Protein AF-A0A381TYP6-F1 (afdb_monomer_lite)

Organism: NCBI:txid408172

Foldseek 3Di:
DVLVVLVVCLVVVLVVLVVVVCCCVPPVVVVVVVVPDDDDVVVVVVSVVVSVVSVVVSVVVSVVVVVVVVVVVVVPDDDDDDPPCPVVPVPPPPPDPPDDDDDDPPPPPPPPDDQFEEQEADCPLQSLLLLLLSLVLRHQYEYADPCQVVCVVSDVSSPDSYDYDHNQCSLQGGLEYEYDDAPLCLLVCLVPRLVSQAQGQYEYLYAQDCVRNNPLSVVCLVQDVLVSSCVSRDRHQYKYKPNQAGSVCLVPQAQHPDFFQEIEMATPDPVSSVVVQVSCVSSRHHYDYLYHSSCNSCRHPPHPRRHPSDGSVRVCVSSVD

Radius of gyration: 30.31 Å; chains: 1; bounding box: 91×63×61 Å

InterPro domains:
  IPR028939 Pyrroline-5-carboxylate reductase, catalytic, N-terminal [PF03807] (117-208)
  IPR036291 NAD(P)-binding domain superfamily [SSF51735] (117-307)
  IPR051267 STEAP family metalloreductases [PTHR14239] (108-300)

Sequence (321 aa):
MKTLRFFLTWVFGFFVLLSFDLFMEGIVFEWLEWNGTTRNDWFFALWWGAVAVWFLYGIAMLSKKWSSKRMKRESTAPLNLSRRDFNKRLLIAGSCLGIGPALLTHRSFAQTSQDLKIGIIGSGRIGGAIGIRWAEAGHQVLFSSRHPDQLTDLIKQAGENASAGFPAEAAAFGDVVFIAVPYHALPQVGQDYAHLMQNKVVIDCGNPRADRDGPMADEAIAKGTGVASAEYLPGVRLVRAFNAISWIEVGEEAFRDGDLIGVPIAGDDAAGVAIASQLVTDIGFDPVVVGGLDRAKEFDRGTEVYVKGLTAAELRTALKL

pLDDT: mean 85.11, std 19.63, range [31.97, 98.94]

Secondary structure (DSSP, 8-state):
-HHHHHHHHHHHHHHHHHHHHHHIIIIIIHHHHHTTPPP-HHHHHHHHHHHHHHHHHHHHHHHHHHHHHHHHHHTTS-----TTSGGGSTTSSS-S--------------------EEEEE--SHHHHHHHHHHHHTT-EEEEE-SSGGGGHHHHHHH-TTEEEE-HHHHHHH-SEEEE-S-GGGHHHHHHHHGGGSTTSEEEE-----HHHHTHHHHHHHHH-HHHHHHHHSTTSEEEE-STTS-HHHHHHTTT-SSSPBEEEEEES-HHHHHHHHHHHHHTT-EEEEEESGGGGGGGSTTSTTTTS--BHHHHHHHTT-

Structure (mmCIF, N/CA/C/O backbone):
data_AF-A0A381TYP6-F1
#
_entry.id   AF-A0A381TYP6-F1
#
loop_
_atom_site.group_PDB
_atom_site.id
_atom_site.type_symbol
_atom_site.label_atom_id
_atom_site.label_alt_id
_atom_site.label_comp_id
_atom_site.label_asym_id
_atom_site.label_entity_id
_atom_site.label_seq_id
_atom_site.pdbx_PDB_ins_code
_atom_site.Cartn_x
_atom_site.Cartn_y
_atom_site.Cartn_z
_atom_site.occupancy
_atom_site.B_iso_or_equiv
_atom_site.auth_seq_id
_atom_site.auth_comp_id
_atom_site.auth_asym_id
_atom_site.auth_atom_id
_atom_site.pdbx_PDB_model_num
ATOM 1 N N . MET A 1 1 ? -42.072 43.351 30.349 1.00 57.53 1 MET A N 1
ATOM 2 C CA . MET A 1 1 ? -40.659 43.793 30.427 1.00 57.53 1 MET A CA 1
ATOM 3 C C . MET A 1 1 ? -39.748 42.857 31.233 1.00 57.53 1 MET A C 1
ATOM 5 O O . MET A 1 1 ? -38.758 42.417 30.670 1.00 57.53 1 MET A O 1
ATOM 9 N N . LYS A 1 2 ? -40.056 42.479 32.489 1.00 71.31 2 LYS A N 1
ATOM 10 C CA . LYS A 1 2 ? -39.142 41.657 33.328 1.00 71.31 2 LYS A CA 1
ATOM 11 C C . LYS A 1 2 ? -38.800 40.257 32.767 1.00 71.31 2 LYS A C 1
ATOM 13 O O . LYS A 1 2 ? -37.671 39.814 32.918 1.00 71.31 2 LYS A O 1
ATOM 18 N N . THR A 1 3 ? -39.735 39.569 32.102 1.00 74.12 3 THR A N 1
ATOM 19 C CA . THR A 1 3 ? -39.482 38.234 31.508 1.00 74.12 3 THR A CA 1
ATOM 20 C C . THR A 1 3 ? -38.609 38.299 30.256 1.00 74.12 3 THR A C 1
ATOM 22 O O . THR A 1 3 ? -37.730 37.467 30.100 1.00 74.12 3 THR A O 1
ATOM 25 N N . LEU A 1 4 ? -38.822 39.304 29.399 1.00 76.06 4 LEU A N 1
ATOM 26 C CA . LEU A 1 4 ? -38.029 39.492 28.182 1.00 76.06 4 LEU A CA 1
ATOM 27 C C . LEU A 1 4 ? -36.589 39.888 28.520 1.00 76.06 4 LEU A C 1
ATOM 29 O O . LEU A 1 4 ? -35.666 39.321 27.961 1.00 76.06 4 LEU A O 1
ATOM 33 N N . ARG A 1 5 ? -36.393 40.787 29.496 1.00 77.62 5 ARG A N 1
ATOM 34 C CA . ARG A 1 5 ? -35.049 41.118 29.998 1.00 77.62 5 ARG A CA 1
ATOM 35 C C . ARG A 1 5 ? -34.334 39.888 30.557 1.00 77.62 5 ARG A C 1
ATOM 37 O O . ARG A 1 5 ? -33.195 39.663 30.199 1.00 77.62 5 ARG A O 1
ATOM 44 N N . PHE A 1 6 ? -35.017 39.062 31.355 1.00 80.62 6 PHE A N 1
ATOM 45 C CA . PHE A 1 6 ? -34.435 37.813 31.859 1.00 80.62 6 PHE A CA 1
ATOM 46 C C . PHE A 1 6 ? -34.053 36.847 30.730 1.00 80.62 6 PHE A C 1
ATOM 48 O O . PHE A 1 6 ? -32.965 36.294 30.761 1.00 80.62 6 PHE A O 1
ATOM 55 N N . PHE A 1 7 ? -34.922 36.671 29.732 1.00 79.69 7 PHE A N 1
ATOM 56 C CA . PHE A 1 7 ? -34.634 35.820 28.578 1.00 79.69 7 PHE A CA 1
ATOM 57 C C . PHE A 1 7 ? -33.434 36.331 27.773 1.00 79.69 7 PHE A C 1
ATOM 59 O O . PHE A 1 7 ? -32.558 35.547 27.442 1.00 79.69 7 PHE A O 1
ATOM 66 N N . LEU A 1 8 ? -33.352 37.640 27.520 1.00 82.50 8 LEU A N 1
ATOM 67 C CA . LEU A 1 8 ? -32.219 38.238 26.812 1.00 82.50 8 LEU A CA 1
ATOM 68 C C . LEU A 1 8 ? -30.916 38.122 27.611 1.00 82.50 8 LEU A C 1
ATOM 70 O O . LEU A 1 8 ? -29.895 37.776 27.037 1.00 82.50 8 LEU A O 1
ATOM 74 N N . THR A 1 9 ? -30.947 38.347 28.928 1.00 81.31 9 THR A N 1
ATOM 75 C CA . THR A 1 9 ? -29.781 38.131 29.801 1.00 81.31 9 THR A CA 1
ATOM 76 C C . THR A 1 9 ? -29.374 36.661 29.848 1.00 81.31 9 THR A C 1
ATOM 78 O O . THR A 1 9 ? -28.186 36.369 29.895 1.00 81.31 9 THR A O 1
ATOM 81 N N . TRP A 1 10 ? -30.339 35.740 29.808 1.00 80.50 10 TRP A N 1
ATOM 82 C CA . TRP A 1 10 ? -30.066 34.312 29.712 1.00 80.50 10 TRP A CA 1
ATOM 83 C C . TRP A 1 10 ? -29.386 34.004 28.377 1.00 80.50 10 TRP A C 1
ATOM 85 O O . TRP A 1 10 ? -28.224 33.643 28.385 1.00 80.50 10 TRP A O 1
ATOM 95 N N . VAL A 1 11 ? -30.008 34.284 27.232 1.00 81.75 11 VAL A N 1
ATOM 96 C CA . VAL A 1 11 ? -29.402 34.031 25.910 1.00 81.75 11 VAL A CA 1
ATOM 97 C C . VAL A 1 11 ? -28.019 34.680 25.774 1.00 81.75 11 VAL A C 1
ATOM 99 O O . VAL A 1 11 ? -27.080 34.027 25.337 1.00 81.75 11 VAL A O 1
ATOM 102 N N . PHE A 1 12 ? -27.860 35.931 26.210 1.00 86.69 12 PHE A N 1
ATOM 103 C CA . PHE A 1 12 ? -26.565 36.607 26.181 1.00 86.69 12 PHE A CA 1
ATOM 104 C C . PHE A 1 12 ? -25.526 35.929 27.087 1.00 86.69 12 PHE A C 1
ATOM 106 O O . PHE A 1 12 ? -24.387 35.746 26.675 1.00 86.69 12 PHE A O 1
ATOM 113 N N . GLY A 1 13 ? -25.919 35.496 28.289 1.00 82.69 13 GLY A N 1
ATOM 114 C CA . GLY A 1 13 ? -25.045 34.746 29.192 1.00 82.69 13 GLY A CA 1
ATOM 115 C C . GLY A 1 13 ? -24.551 33.426 28.596 1.00 82.69 13 GLY A C 1
ATOM 116 O O . GLY A 1 13 ? -23.398 33.072 28.811 1.00 82.69 13 GLY A O 1
ATOM 117 N N . PHE A 1 14 ? -25.370 32.745 27.786 1.00 82.56 14 PHE A N 1
ATOM 118 C CA . PHE A 1 14 ? -24.953 31.531 27.076 1.00 82.56 14 PHE A CA 1
ATOM 119 C C . PHE A 1 14 ? -23.834 31.833 26.076 1.00 82.56 14 PHE A C 1
ATOM 121 O O . PHE A 1 14 ? -22.813 31.154 26.074 1.00 82.56 14 PHE A O 1
ATOM 128 N N . PHE A 1 15 ? -23.995 32.885 25.270 1.00 83.44 15 PHE A N 1
ATOM 129 C CA . PHE A 1 15 ? -22.971 33.273 24.300 1.00 83.44 15 PHE A CA 1
ATOM 130 C C . PHE A 1 15 ? -21.684 33.760 24.969 1.00 83.44 15 PHE A C 1
ATOM 132 O O . PHE A 1 15 ? -20.611 33.454 24.471 1.00 83.44 15 PHE A O 1
ATOM 139 N N . VAL A 1 16 ? -21.763 34.441 26.116 1.00 85.38 16 VAL A N 1
ATOM 140 C CA . VAL A 1 16 ? -20.566 34.811 26.894 1.00 85.38 16 VAL A CA 1
ATOM 141 C C . VAL A 1 16 ? -19.816 33.570 27.387 1.00 85.38 16 VAL A C 1
ATOM 143 O O . VAL A 1 16 ? -18.592 33.530 27.289 1.00 85.38 16 VAL A O 1
ATOM 146 N N . LEU A 1 17 ? -20.530 32.550 27.878 1.00 83.94 17 LEU A N 1
ATOM 147 C CA . LEU A 1 17 ? -19.918 31.285 28.298 1.00 83.94 17 LEU A CA 1
ATOM 148 C C . LEU A 1 17 ? -19.289 30.542 27.113 1.00 83.94 17 LEU A C 1
ATOM 150 O O . LEU A 1 17 ? -18.163 30.073 27.232 1.00 83.94 17 LEU A O 1
ATOM 154 N N . LEU A 1 18 ? -19.970 30.508 25.965 1.00 82.38 18 LEU A N 1
ATOM 155 C CA . LEU A 1 18 ? -19.456 29.900 24.736 1.00 82.38 18 LEU A CA 1
ATOM 156 C C . LEU A 1 18 ? -18.216 30.636 24.200 1.00 82.38 18 LEU A C 1
ATOM 158 O O . LEU A 1 18 ? -17.259 30.009 23.765 1.00 82.38 18 LEU A O 1
ATOM 162 N N . SER A 1 19 ? -18.204 31.970 24.246 1.00 79.75 19 SER A N 1
ATOM 163 C CA . SER A 1 19 ? -17.034 32.759 23.844 1.00 79.75 19 SER A CA 1
ATOM 164 C C . SER A 1 19 ? -15.846 32.558 24.784 1.00 79.75 19 SER A C 1
ATOM 166 O O . SER A 1 19 ? -14.711 32.543 24.318 1.00 79.75 19 SER A O 1
ATOM 168 N N . PHE A 1 20 ? -16.086 32.402 26.089 1.00 84.94 20 PHE A N 1
ATOM 169 C CA . PHE A 1 20 ? -15.026 32.079 27.044 1.00 84.94 20 PHE A CA 1
ATOM 170 C C . PHE A 1 20 ? -14.457 30.675 26.803 1.00 84.94 20 PHE A C 1
ATOM 172 O O . PHE A 1 20 ? -13.244 30.505 26.844 1.00 84.94 20 PHE A O 1
ATOM 179 N N . ASP A 1 21 ? -15.315 29.701 26.500 1.00 81.38 21 ASP A N 1
ATOM 180 C CA . ASP A 1 21 ? -14.921 28.330 26.155 1.00 81.38 21 ASP A CA 1
ATOM 181 C C . ASP A 1 21 ? -13.999 28.302 24.924 1.00 81.38 21 ASP A C 1
ATOM 183 O O . ASP A 1 21 ? -12.857 27.853 25.013 1.00 81.38 21 ASP A O 1
ATOM 187 N N . LEU A 1 22 ? -14.429 28.938 23.827 1.00 80.75 22 LEU A N 1
ATOM 188 C CA . LEU A 1 22 ? -13.629 29.079 22.605 1.00 80.75 22 LEU A CA 1
ATOM 189 C C . LEU A 1 22 ? -12.310 29.836 22.836 1.00 80.75 22 LEU A C 1
ATOM 191 O O . LEU A 1 22 ? -11.300 29.516 22.215 1.00 80.75 22 LEU A O 1
ATOM 195 N N . PHE A 1 23 ? -12.294 30.836 23.724 1.00 84.88 23 PHE A N 1
ATOM 196 C CA . PHE A 1 23 ? -11.069 31.549 24.103 1.00 84.88 23 PHE A CA 1
ATOM 197 C C . PHE A 1 23 ? -10.090 30.643 24.862 1.00 84.88 23 PHE A C 1
ATOM 199 O O . PHE A 1 23 ? -8.890 30.662 24.583 1.00 84.88 23 PHE A O 1
ATOM 206 N N . MET A 1 24 ? -10.587 29.850 25.816 1.00 82.94 24 MET A N 1
ATOM 207 C CA . MET A 1 24 ? -9.756 28.917 26.578 1.00 82.94 24 MET A CA 1
ATOM 208 C C . MET A 1 24 ? -9.177 27.829 25.668 1.00 82.94 24 MET A C 1
ATOM 210 O O . MET A 1 24 ? -7.973 27.583 25.732 1.00 82.94 24 MET A O 1
ATOM 214 N N . GLU A 1 25 ? -9.999 27.238 24.793 1.00 75.75 25 GLU A N 1
ATOM 215 C CA . GLU A 1 25 ? -9.567 26.257 23.786 1.00 75.75 25 GLU A CA 1
ATOM 216 C C . GLU A 1 25 ? -8.543 26.826 22.809 1.00 75.75 25 GLU A C 1
ATOM 218 O O . GLU A 1 25 ? -7.475 26.241 22.640 1.00 75.75 25 GLU A O 1
ATOM 223 N N . GLY A 1 26 ? -8.843 27.975 22.205 1.00 75.19 26 GLY A N 1
ATOM 224 C CA . GLY A 1 26 ? -8.011 28.533 21.146 1.00 75.19 26 GLY A CA 1
ATOM 225 C C . GLY A 1 26 ? -6.703 29.141 21.640 1.00 75.19 26 GLY A C 1
ATOM 226 O O . GLY A 1 26 ? -5.699 29.020 20.966 1.00 75.19 26 GLY A O 1
ATOM 227 N N . ILE A 1 27 ? -6.681 29.808 22.797 1.00 76.50 27 ILE A N 1
ATOM 228 C CA . ILE A 1 27 ? -5.506 30.606 23.196 1.00 76.50 27 ILE A CA 1
ATOM 229 C C . ILE A 1 27 ? -4.734 29.953 24.333 1.00 76.50 27 ILE A C 1
ATOM 231 O O . ILE A 1 27 ? -3.507 29.869 24.286 1.00 76.50 27 ILE A O 1
ATOM 235 N N . VAL A 1 28 ? -5.428 29.513 25.383 1.00 75.81 28 VAL A N 1
ATOM 236 C CA . VAL A 1 28 ? -4.746 29.013 26.582 1.00 75.81 28 VAL A CA 1
ATOM 237 C C . VAL A 1 28 ? -4.174 27.626 26.327 1.00 75.81 28 VAL A C 1
ATOM 239 O O . VAL A 1 28 ? -3.020 27.378 26.669 1.00 75.81 28 VAL A O 1
ATOM 242 N N . PHE A 1 29 ? -4.947 26.733 25.709 1.00 71.38 29 PHE A N 1
ATOM 243 C CA . PHE A 1 29 ? -4.482 25.369 25.473 1.00 71.38 29 PHE A CA 1
ATOM 244 C C . PHE A 1 29 ? -3.476 25.269 24.324 1.00 71.38 29 PHE A C 1
ATOM 246 O O . PHE A 1 29 ? -2.497 24.547 24.480 1.00 71.38 29 PHE A O 1
ATOM 253 N N . GLU A 1 30 ? -3.611 26.067 23.261 1.00 73.38 30 GLU A N 1
ATOM 254 C CA . GLU A 1 30 ? -2.573 26.176 22.222 1.00 73.38 30 GLU A CA 1
ATOM 255 C C . GLU A 1 30 ? -1.234 26.677 22.815 1.00 73.38 30 GLU A C 1
ATOM 257 O O . GLU A 1 30 ? -0.166 26.125 22.543 1.00 73.38 30 GLU A O 1
ATOM 262 N N . TRP A 1 31 ? -1.275 27.656 23.730 1.00 73.62 31 TRP A N 1
ATOM 263 C CA . TRP A 1 31 ? -0.084 28.134 24.446 1.00 73.62 31 TRP A CA 1
ATOM 264 C C . TRP A 1 31 ? 0.501 27.102 25.430 1.00 73.62 31 TRP A C 1
ATOM 266 O O . TRP A 1 31 ? 1.720 27.005 25.580 1.00 73.62 31 TRP A O 1
ATOM 276 N N . LEU A 1 32 ? -0.343 26.327 26.116 1.00 71.12 32 LEU A N 1
ATOM 277 C CA . LEU A 1 32 ? 0.087 25.259 27.030 1.00 71.12 32 LEU A CA 1
ATOM 278 C C . LEU A 1 32 ? 0.703 24.064 26.287 1.00 71.12 32 LEU A C 1
ATOM 280 O O . LEU A 1 32 ? 1.658 23.470 26.798 1.00 71.12 32 LEU A O 1
ATOM 284 N N . GLU A 1 33 ? 0.200 23.745 25.092 1.00 66.25 33 GLU A N 1
ATOM 285 C CA . GLU A 1 33 ? 0.795 22.753 24.191 1.00 66.25 33 GLU A CA 1
ATOM 286 C C . GLU A 1 33 ? 2.192 23.214 23.730 1.00 66.25 33 GLU A C 1
ATOM 288 O O . GLU A 1 33 ? 3.138 22.426 23.788 1.00 66.25 33 GLU A O 1
ATOM 293 N N . TRP A 1 34 ? 2.382 24.506 23.417 1.00 60.78 34 TRP A N 1
ATOM 294 C CA . TRP A 1 34 ? 3.714 25.069 23.125 1.00 60.78 34 TRP A CA 1
ATOM 295 C C . TRP A 1 34 ? 4.689 24.989 24.318 1.00 60.78 34 TRP A C 1
ATOM 297 O O . TRP A 1 34 ? 5.901 24.892 24.124 1.00 60.78 34 TRP A O 1
ATOM 307 N N . ASN A 1 35 ? 4.168 24.962 25.550 1.00 63.69 35 ASN A N 1
ATOM 308 C CA . ASN A 1 35 ? 4.949 24.851 26.788 1.00 63.69 35 ASN A CA 1
ATOM 309 C C . ASN A 1 35 ? 5.020 23.425 27.375 1.00 63.69 35 ASN A C 1
ATOM 311 O O . ASN A 1 35 ? 5.482 23.252 28.505 1.00 63.69 35 ASN A O 1
ATOM 315 N N . GLY A 1 36 ? 4.597 22.397 26.630 1.00 59.59 36 GLY A N 1
ATOM 316 C CA . GLY A 1 36 ? 4.814 20.990 26.994 1.00 59.59 36 GLY A CA 1
ATOM 317 C C . GLY A 1 36 ? 3.924 20.446 28.119 1.00 59.59 36 GLY A C 1
ATOM 318 O O . GLY A 1 36 ? 4.272 19.440 28.739 1.00 59.59 36 GLY A O 1
ATOM 319 N N . THR A 1 37 ? 2.784 21.081 28.397 1.00 64.00 37 THR A N 1
ATOM 320 C CA . THR A 1 37 ? 1.778 20.567 29.347 1.00 64.00 37 THR A CA 1
ATOM 321 C C . THR A 1 37 ? 0.593 19.946 28.604 1.00 64.00 37 THR A C 1
ATOM 323 O O . THR A 1 37 ? 0.146 20.486 27.598 1.00 64.00 37 THR A O 1
ATOM 326 N N . THR A 1 38 ? 0.077 18.806 29.073 1.00 65.44 38 THR A N 1
ATOM 327 C CA . THR A 1 38 ? -1.052 18.105 28.431 1.00 65.44 38 THR A CA 1
ATOM 328 C C . THR A 1 38 ? -2.406 18.688 28.848 1.00 65.44 38 THR A C 1
ATOM 330 O O . THR A 1 38 ? -2.543 19.232 29.948 1.00 65.44 38 THR A O 1
ATOM 333 N N . ARG A 1 39 ? -3.431 18.544 27.993 1.00 67.56 39 ARG A N 1
ATOM 334 C CA . ARG A 1 39 ? -4.816 18.944 28.310 1.00 67.56 39 ARG A CA 1
ATOM 335 C C . ARG A 1 39 ? -5.312 18.254 29.582 1.00 67.56 39 ARG A C 1
ATOM 337 O O . ARG A 1 39 ? -5.027 17.083 29.822 1.00 67.56 39 ARG A O 1
ATOM 344 N N . ASN A 1 40 ? -6.049 18.997 30.406 1.00 65.75 40 ASN A N 1
ATOM 345 C CA . ASN A 1 40 ? -6.649 18.490 31.637 1.00 65.75 40 ASN A CA 1
ATOM 346 C C . ASN A 1 40 ? -8.161 18.315 31.434 1.00 65.75 40 ASN A C 1
ATOM 348 O O . ASN A 1 40 ? -8.940 19.232 31.698 1.00 65.75 40 ASN A O 1
ATOM 352 N N . ASP A 1 41 ? -8.570 17.138 30.954 1.00 66.50 41 ASP A N 1
ATOM 353 C CA . ASP A 1 41 ? -9.954 16.829 30.548 1.00 66.50 41 ASP A CA 1
ATOM 354 C C . ASP A 1 41 ? -10.989 17.026 31.674 1.00 66.50 41 ASP A C 1
ATOM 356 O O . ASP A 1 41 ? -12.161 17.321 31.428 1.00 66.50 41 ASP A O 1
ATOM 360 N N . TRP A 1 42 ? -10.555 16.965 32.938 1.00 68.81 42 TRP A N 1
ATOM 361 C CA . TRP A 1 42 ? -11.403 17.238 34.102 1.00 68.81 42 TRP A CA 1
ATOM 362 C C . TRP A 1 42 ? -11.901 18.686 34.172 1.00 68.81 42 TRP A C 1
ATOM 364 O O . TRP A 1 42 ? -13.000 18.926 34.676 1.00 68.81 42 TRP A O 1
ATOM 374 N N . PHE A 1 43 ? -11.130 19.650 33.657 1.00 73.50 43 PHE A N 1
ATOM 375 C CA . PHE A 1 43 ? -11.559 21.048 33.587 1.00 73.50 43 PHE A CA 1
ATOM 376 C C . PHE A 1 43 ? -12.783 21.198 32.679 1.00 73.50 43 PHE A C 1
ATOM 378 O O . PHE A 1 43 ? -13.757 21.833 33.077 1.00 73.50 43 PHE A O 1
ATOM 385 N N . PHE A 1 44 ? -12.774 20.547 31.512 1.00 70.19 44 PHE A N 1
ATOM 386 C CA . PHE A 1 44 ? -13.889 20.582 30.565 1.00 70.19 44 PHE A CA 1
ATOM 387 C C . PHE A 1 44 ? -15.130 19.891 31.119 1.00 70.19 44 PHE A C 1
ATOM 389 O O . PHE A 1 44 ? -16.228 20.434 31.020 1.00 70.19 44 PHE A O 1
ATOM 396 N N . ALA A 1 45 ? -14.968 18.743 31.780 1.00 72.38 45 ALA A N 1
ATOM 397 C CA . ALA A 1 45 ? -16.084 18.068 32.437 1.00 72.38 45 ALA A CA 1
ATOM 398 C C . ALA A 1 45 ? -16.738 18.950 33.523 1.00 72.38 45 ALA A C 1
ATOM 400 O O . ALA A 1 45 ? -17.966 19.047 33.596 1.00 72.38 45 ALA A O 1
ATOM 401 N N . LEU A 1 46 ? -15.931 19.639 34.340 1.00 76.94 46 LEU A N 1
ATOM 402 C CA . LEU A 1 46 ? -16.424 20.576 35.358 1.00 76.94 46 LEU A CA 1
ATOM 403 C C . LEU A 1 46 ? -17.074 21.821 34.736 1.00 76.94 46 LEU A C 1
ATOM 405 O O . LEU A 1 46 ? -18.129 22.264 35.200 1.00 76.94 46 LEU A O 1
ATOM 409 N N . TRP A 1 47 ? -16.473 22.366 33.678 1.00 79.81 47 TRP A N 1
ATOM 410 C CA . TRP A 1 47 ? -16.962 23.544 32.965 1.00 79.81 47 TRP A CA 1
ATOM 411 C C . TRP A 1 47 ? -18.305 23.283 32.273 1.00 79.81 47 TRP A C 1
ATOM 413 O O . TRP A 1 47 ? -19.281 23.993 32.529 1.00 79.81 47 TRP A O 1
ATOM 423 N N . TRP A 1 48 ? -18.413 22.203 31.495 1.00 78.56 48 TRP A N 1
ATOM 424 C CA . TRP A 1 48 ? -19.673 21.791 30.870 1.00 78.56 48 TRP A CA 1
ATOM 425 C C . TRP A 1 48 ? -20.742 21.424 31.905 1.00 78.56 48 TRP A C 1
ATOM 427 O O . TRP A 1 48 ? -21.924 21.712 31.696 1.00 78.56 48 TRP A O 1
ATOM 437 N N . GLY A 1 49 ? -20.341 20.892 33.066 1.00 81.38 49 GLY A N 1
ATOM 438 C CA . GLY A 1 49 ? -21.227 20.726 34.219 1.00 81.38 49 GLY A CA 1
ATOM 439 C C . GLY A 1 49 ? -21.844 22.050 34.689 1.00 81.38 49 GLY A C 1
ATOM 440 O O . GLY A 1 49 ? -23.059 22.131 34.892 1.00 81.38 49 GLY A O 1
ATOM 441 N N . ALA A 1 50 ? -21.045 23.116 34.800 1.00 79.12 50 ALA A N 1
ATOM 442 C CA . ALA A 1 50 ? -21.534 24.447 35.169 1.00 79.12 50 ALA A CA 1
ATOM 443 C C . ALA A 1 50 ? -22.476 25.043 34.105 1.00 79.12 50 ALA A C 1
ATOM 445 O O . ALA A 1 50 ? -23.526 25.597 34.454 1.00 79.12 50 ALA A O 1
ATOM 446 N N . VAL A 1 51 ? -22.153 24.873 32.816 1.00 79.81 51 VAL A N 1
ATOM 447 C CA . VAL A 1 51 ? -23.001 25.310 31.692 1.00 79.81 51 VAL A CA 1
ATOM 448 C C . VAL A 1 51 ? -24.349 24.583 31.709 1.00 79.81 51 VAL A C 1
ATOM 450 O O . VAL A 1 51 ? -25.397 25.228 31.612 1.00 79.81 51 VAL A O 1
ATOM 453 N N . ALA A 1 52 ? -24.349 23.262 31.906 1.00 79.75 52 ALA A N 1
ATOM 454 C CA . ALA A 1 52 ? -25.566 22.456 31.976 1.00 79.75 52 ALA A CA 1
ATOM 455 C C . ALA A 1 52 ? -26.466 22.874 33.150 1.00 79.75 52 ALA A C 1
ATOM 457 O O . ALA A 1 52 ? -27.672 23.070 32.970 1.00 79.75 52 ALA A O 1
ATOM 458 N N . VAL A 1 53 ? -25.891 23.084 34.340 1.00 85.12 53 VAL A N 1
ATOM 459 C CA . VAL A 1 53 ? -26.635 23.564 35.517 1.00 85.12 53 VAL A CA 1
ATOM 460 C C . VAL A 1 53 ? -27.251 24.939 35.254 1.00 85.12 53 VAL A C 1
ATOM 462 O O . VAL A 1 53 ? -28.437 25.148 35.528 1.00 85.12 53 VAL A O 1
ATOM 465 N N . TRP A 1 54 ? -26.484 25.869 34.683 1.00 81.31 54 TRP A N 1
ATOM 466 C CA . TRP A 1 54 ? -26.965 27.211 34.358 1.00 81.31 54 TRP A CA 1
ATOM 467 C C . TRP A 1 54 ? -28.084 27.184 33.297 1.00 81.31 54 TRP A C 1
ATOM 469 O O . TRP A 1 54 ? -29.088 27.899 33.422 1.00 81.31 54 TRP A O 1
ATOM 479 N N . PHE A 1 55 ? -27.978 26.302 32.299 1.00 81.44 55 PHE A N 1
ATOM 480 C CA . PHE A 1 55 ? -28.989 26.126 31.256 1.00 81.44 55 PHE A CA 1
ATOM 481 C C . PHE A 1 55 ? -30.296 25.535 31.809 1.00 81.44 55 PHE A C 1
ATOM 483 O O . PHE A 1 55 ? -31.374 26.107 31.607 1.00 81.44 55 PHE A O 1
ATOM 490 N N . LEU A 1 56 ? -30.207 24.448 32.585 1.00 82.12 56 LEU A N 1
ATOM 491 C CA . LEU A 1 56 ? -31.360 23.801 33.223 1.00 82.12 56 LEU A CA 1
ATOM 492 C C . LEU A 1 56 ? -32.063 24.735 34.217 1.00 82.12 56 LEU A C 1
ATOM 494 O O . LEU A 1 56 ? -33.297 24.810 34.239 1.00 82.12 56 LEU A O 1
ATOM 498 N N . TYR A 1 57 ? -31.294 25.505 34.991 1.00 84.50 57 TYR A N 1
ATOM 499 C CA . TYR A 1 57 ? -31.838 26.529 35.881 1.00 84.50 57 TYR A CA 1
ATOM 500 C C . TYR A 1 57 ? -32.633 27.594 35.107 1.00 84.50 57 TYR A C 1
ATOM 502 O O . TYR A 1 57 ? -33.747 27.958 35.506 1.00 84.50 57 TYR A O 1
ATOM 510 N N . GLY A 1 58 ? -32.103 28.058 33.970 1.00 81.44 58 GLY A N 1
ATOM 511 C CA . GLY A 1 58 ? -32.781 29.001 33.079 1.00 81.44 58 GLY A CA 1
ATOM 512 C C . GLY A 1 58 ? -34.122 28.474 32.559 1.00 81.44 58 GLY A C 1
ATOM 513 O O . GLY A 1 58 ? -35.140 29.170 32.668 1.00 81.44 58 GLY A O 1
ATOM 514 N N . ILE A 1 59 ? -34.150 27.223 32.085 1.00 81.94 59 ILE A N 1
ATOM 515 C CA . ILE A 1 59 ? -35.372 26.543 31.618 1.00 81.94 59 ILE A CA 1
ATOM 516 C C . ILE A 1 59 ? -36.412 26.450 32.738 1.00 81.94 59 ILE A C 1
ATOM 518 O O . ILE A 1 59 ? -37.570 26.838 32.543 1.00 81.94 59 ILE A O 1
ATOM 522 N N . ALA A 1 60 ? -36.014 25.990 33.927 1.00 80.31 60 ALA A N 1
ATOM 523 C CA . ALA A 1 60 ? -36.921 25.845 35.065 1.00 80.31 60 ALA A CA 1
ATOM 524 C C . ALA A 1 60 ? -37.544 27.194 35.476 1.00 80.31 60 ALA A C 1
ATOM 526 O O . ALA A 1 60 ? -38.753 27.293 35.721 1.00 80.31 60 ALA A O 1
ATOM 527 N N . MET A 1 61 ? -36.746 28.266 35.485 1.00 78.62 61 MET A N 1
ATOM 528 C CA . MET A 1 61 ? -37.203 29.626 35.790 1.00 78.62 61 MET A CA 1
ATOM 529 C C . MET A 1 61 ? -38.162 30.192 34.736 1.00 78.62 61 MET A C 1
ATOM 531 O O . MET A 1 61 ? -39.158 30.841 35.090 1.00 78.62 61 MET A O 1
ATOM 535 N N . LEU A 1 62 ? -37.891 29.952 33.450 1.00 78.56 62 LEU A N 1
ATOM 536 C CA . LEU A 1 62 ? -38.778 30.356 32.357 1.00 78.56 62 LEU A CA 1
ATOM 537 C C . LEU A 1 62 ? -40.107 29.599 32.425 1.00 78.56 62 LEU A C 1
ATOM 539 O O . LEU A 1 62 ? -41.164 30.235 32.392 1.00 78.56 62 LEU A O 1
ATOM 543 N N . SER A 1 63 ? -40.058 28.281 32.630 1.00 76.12 63 SER A N 1
ATOM 544 C CA . SER A 1 63 ? -41.237 27.419 32.771 1.00 76.12 63 SER A CA 1
ATOM 545 C C . SER A 1 63 ? -42.132 27.857 33.939 1.00 76.12 63 SER A C 1
ATOM 547 O O . SER A 1 63 ? -43.332 28.094 33.760 1.00 76.12 63 SER A O 1
ATOM 549 N N . LYS A 1 64 ? -41.548 28.116 35.120 1.00 76.06 64 LYS A N 1
ATOM 550 C CA . LYS A 1 64 ? -42.289 28.574 36.311 1.00 76.06 64 LYS A CA 1
ATOM 551 C C . LYS A 1 64 ? -42.967 29.934 36.095 1.00 76.06 64 LYS A C 1
ATOM 553 O O . LYS A 1 64 ? -44.124 30.126 36.482 1.00 76.06 64 LYS A O 1
ATOM 558 N N . LYS A 1 65 ? -42.287 30.882 35.436 1.00 71.44 65 LYS A N 1
ATOM 559 C CA . LYS A 1 65 ? -42.861 32.202 35.099 1.00 71.44 65 LYS A CA 1
ATOM 5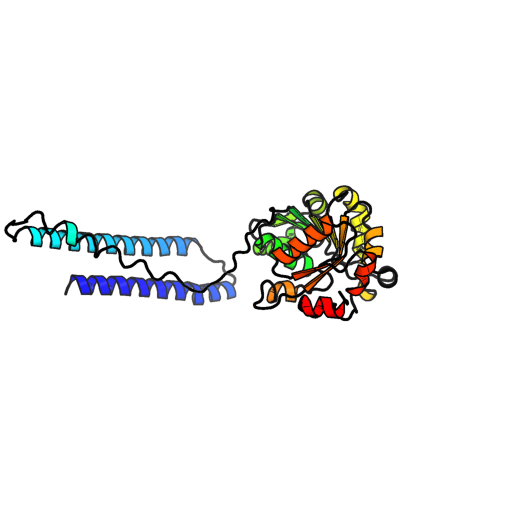60 C C . LYS A 1 65 ? -43.953 32.117 34.032 1.00 71.44 65 LYS A C 1
ATOM 562 O O . LYS A 1 65 ? -44.885 32.924 34.062 1.00 71.44 65 LYS A O 1
ATOM 567 N N . TRP A 1 66 ? -43.843 31.177 33.098 1.00 66.62 66 TRP A N 1
ATOM 568 C CA . TRP A 1 66 ? -44.826 30.980 32.035 1.00 66.62 66 TRP A CA 1
ATOM 569 C C . TRP A 1 66 ? -46.102 30.308 32.565 1.00 66.62 66 TRP A C 1
ATOM 571 O O . TRP A 1 66 ? -47.201 30.802 32.308 1.00 66.62 66 TRP A O 1
ATOM 581 N N . SER A 1 67 ? -45.960 29.292 33.424 1.00 66.31 67 SER A N 1
ATOM 582 C CA . SER A 1 67 ? -47.075 28.630 34.122 1.00 66.31 67 SER A CA 1
ATOM 583 C C . SER A 1 67 ? -47.857 29.590 35.037 1.00 66.31 67 SER A C 1
ATOM 585 O O . SER A 1 67 ? -49.084 29.676 34.960 1.00 66.31 67 SER A O 1
ATOM 587 N N . SER A 1 68 ? -47.160 30.434 35.810 1.00 61.50 68 SER A N 1
ATOM 588 C CA . SER A 1 68 ? -47.798 31.447 36.671 1.00 61.50 68 SER A CA 1
ATOM 589 C C . SER A 1 68 ? -48.613 32.492 35.888 1.00 61.50 68 SER A C 1
ATOM 591 O O . SER A 1 68 ? -49.664 32.942 36.351 1.00 61.50 68 SER A O 1
ATOM 593 N N . LYS A 1 69 ? -48.171 32.862 34.675 1.00 58.97 69 LYS A N 1
ATOM 594 C CA . LYS A 1 69 ? -48.932 33.756 33.784 1.00 58.97 69 LYS A CA 1
ATOM 595 C C . LYS A 1 69 ? -50.167 33.088 33.183 1.00 58.97 69 LYS A C 1
ATOM 597 O O . LYS A 1 69 ? -51.163 33.779 32.990 1.00 58.97 69 LYS A O 1
ATOM 602 N N . ARG A 1 70 ? -50.106 31.786 32.886 1.00 55.47 70 ARG A N 1
ATOM 603 C CA . ARG A 1 70 ? -51.231 31.016 32.334 1.00 55.47 70 ARG A CA 1
ATOM 604 C C . ARG A 1 70 ? -52.369 30.887 33.353 1.00 55.47 70 ARG A C 1
ATOM 606 O O . ARG A 1 70 ? -53.492 31.258 33.036 1.00 55.47 70 ARG A O 1
ATOM 613 N N . MET A 1 71 ? -52.045 30.547 34.603 1.00 52.88 71 MET A N 1
ATOM 614 C CA . MET A 1 71 ? -53.020 30.462 35.704 1.00 52.88 71 MET A CA 1
ATOM 615 C C . MET A 1 71 ? -53.721 31.800 36.005 1.00 52.88 71 MET A C 1
ATOM 617 O O . MET A 1 71 ? -54.924 31.833 36.242 1.00 52.88 71 MET A O 1
ATOM 621 N N . LYS A 1 72 ? -53.004 32.934 35.931 1.00 52.53 72 LYS A N 1
ATOM 622 C CA . LYS A 1 72 ? -53.607 34.275 36.099 1.00 52.53 72 LYS A CA 1
ATOM 623 C C . LYS A 1 72 ? -54.509 34.712 34.939 1.00 52.53 72 LYS A C 1
ATOM 625 O O . LYS A 1 72 ? -55.293 35.640 35.109 1.00 52.53 72 LYS A O 1
ATOM 630 N N . ARG A 1 73 ? -54.371 34.097 33.760 1.00 52.38 73 ARG A N 1
ATOM 631 C CA . ARG A 1 73 ? -55.156 34.426 32.559 1.00 52.38 73 ARG A CA 1
ATOM 632 C C . ARG A 1 73 ? -56.422 33.570 32.443 1.00 52.38 73 ARG A C 1
ATOM 634 O O . ARG A 1 73 ? -57.377 34.008 31.817 1.00 52.38 73 ARG A O 1
ATOM 641 N N . GLU A 1 74 ? -56.437 32.393 33.070 1.00 51.53 74 GLU A N 1
ATOM 642 C CA . GLU A 1 74 ? -57.601 31.496 33.132 1.00 51.53 74 GLU A CA 1
ATOM 643 C C . GLU A 1 74 ? -58.604 31.883 34.242 1.00 51.53 74 GLU A C 1
ATOM 645 O O . GLU A 1 74 ? -59.772 31.527 34.141 1.00 51.53 74 GLU A O 1
ATOM 650 N N . SER A 1 75 ? -58.220 32.688 35.248 1.00 48.62 75 SER A N 1
ATOM 651 C CA . SER A 1 75 ? -59.131 33.107 36.335 1.00 48.62 75 SER A CA 1
ATOM 652 C C . SER A 1 75 ? -60.015 34.334 36.031 1.00 48.62 75 SER A C 1
ATOM 654 O O . SER A 1 75 ? -60.725 34.792 36.924 1.00 48.62 75 SER A O 1
ATOM 656 N N . THR A 1 76 ? -59.952 34.924 34.829 1.00 50.00 76 THR A N 1
ATOM 657 C CA . THR A 1 76 ? -60.655 36.187 34.492 1.00 50.00 76 THR A CA 1
ATOM 658 C C . THR A 1 76 ? -61.426 36.173 33.168 1.00 50.00 76 THR A C 1
ATOM 660 O O . THR A 1 76 ? -61.821 37.230 32.684 1.00 50.00 76 THR A O 1
ATOM 663 N N . ALA A 1 77 ? -61.707 35.006 32.583 1.00 44.41 77 ALA A N 1
ATOM 664 C CA . ALA A 1 77 ? -62.517 34.915 31.365 1.00 44.41 77 ALA A CA 1
ATOM 665 C C . ALA A 1 77 ? -63.776 34.057 31.598 1.00 44.41 77 ALA A C 1
ATOM 667 O O . ALA A 1 77 ? -63.636 32.909 32.025 1.00 44.41 77 ALA A O 1
ATOM 668 N N . PRO A 1 78 ? -64.999 34.554 31.319 1.00 42.25 78 PRO A N 1
ATOM 669 C CA . PRO A 1 78 ? -66.190 33.718 31.378 1.00 42.25 78 PRO A CA 1
ATOM 670 C C . PRO A 1 78 ? -66.150 32.666 30.261 1.00 42.25 78 PRO A C 1
ATOM 672 O O . PRO A 1 78 ? -65.917 32.973 29.090 1.00 42.25 78 PRO A O 1
ATOM 675 N N . LEU A 1 79 ? -66.366 31.409 30.651 1.00 46.62 79 LEU A N 1
ATOM 676 C CA . LEU A 1 79 ? -66.425 30.247 29.770 1.00 46.62 79 LEU A CA 1
ATOM 677 C C . LEU A 1 79 ? -67.650 30.334 28.856 1.00 46.62 79 LEU A C 1
ATOM 679 O O . LEU A 1 79 ? -68.773 30.073 29.280 1.00 46.62 79 LEU A O 1
ATOM 683 N N . ASN A 1 80 ? -67.423 30.632 27.581 1.00 43.41 80 ASN A N 1
ATOM 684 C CA . ASN A 1 80 ? -68.370 30.288 26.530 1.00 43.41 80 ASN A CA 1
ATOM 685 C C . ASN A 1 80 ? -67.583 29.712 25.350 1.00 43.41 80 ASN A C 1
ATOM 687 O O . ASN A 1 80 ? -66.904 30.436 24.625 1.00 43.41 80 ASN A O 1
ATOM 691 N N . LEU A 1 81 ? -67.603 28.387 25.212 1.00 42.19 81 LEU A N 1
ATOM 692 C CA . LEU A 1 81 ? -66.911 27.671 24.142 1.00 42.19 81 LEU A CA 1
ATOM 693 C C . LEU A 1 81 ? -67.921 26.802 23.398 1.00 42.19 81 LEU A C 1
ATOM 695 O O . LEU A 1 81 ? -68.300 25.719 23.840 1.00 42.19 81 LEU A O 1
ATOM 699 N N . SER A 1 82 ? -68.334 27.293 22.232 1.00 44.84 82 SER A N 1
ATOM 700 C CA . SER A 1 82 ? -68.981 26.483 21.205 1.00 44.84 82 SER A CA 1
ATOM 701 C C . SER A 1 82 ? -67.969 25.486 20.630 1.00 44.84 82 SER A C 1
ATOM 703 O O . SER A 1 82 ? -66.833 25.842 20.312 1.00 44.84 82 SER A O 1
ATOM 705 N N . ARG A 1 83 ? -68.397 24.230 20.453 1.00 48.47 83 ARG A N 1
ATOM 706 C CA . ARG A 1 83 ? -67.608 23.075 19.968 1.00 48.47 83 ARG A CA 1
ATOM 707 C C . ARG A 1 83 ? -66.999 23.227 18.556 1.00 48.47 83 ARG A C 1
ATOM 709 O O . ARG A 1 83 ? -66.406 22.275 18.060 1.00 48.47 83 ARG A O 1
ATOM 716 N N . ARG A 1 84 ? -67.117 24.382 17.891 1.00 45.00 84 ARG A N 1
ATOM 717 C CA . ARG A 1 84 ? -66.644 24.597 16.507 1.00 45.00 84 ARG A CA 1
ATOM 718 C C . ARG A 1 84 ? -65.256 25.238 16.364 1.00 45.00 84 ARG A C 1
ATOM 720 O O . ARG A 1 84 ? -64.680 25.113 15.288 1.00 45.00 84 ARG A O 1
ATOM 727 N N . ASP A 1 85 ? -64.669 25.804 17.422 1.00 44.31 85 ASP A N 1
ATOM 728 C CA . ASP A 1 85 ? -63.349 26.468 17.335 1.00 44.31 85 ASP A CA 1
ATOM 729 C C . ASP A 1 85 ? -62.159 25.611 17.797 1.00 44.31 85 ASP A C 1
ATOM 731 O O . ASP A 1 85 ? -61.001 25.992 17.608 1.00 44.31 85 ASP A O 1
ATOM 735 N N . PHE A 1 86 ? -62.414 24.418 18.344 1.00 44.59 86 PHE A N 1
ATOM 736 C CA . PHE A 1 86 ? -61.357 23.510 18.806 1.00 44.59 86 PHE A CA 1
ATOM 737 C C . PHE A 1 86 ? -60.534 22.924 17.642 1.00 44.59 86 PHE A C 1
ATOM 739 O O . PHE A 1 86 ? -59.320 22.773 17.755 1.00 44.59 86 PHE A O 1
ATOM 746 N N . ASN A 1 87 ? -61.149 22.715 16.471 1.00 41.41 87 ASN A N 1
ATOM 747 C CA . ASN A 1 87 ? -60.479 22.095 15.319 1.00 41.41 87 ASN A CA 1
ATOM 748 C C . ASN A 1 87 ? -59.718 23.079 14.408 1.00 41.41 87 ASN A C 1
ATOM 750 O O . ASN A 1 87 ? -59.004 22.638 13.514 1.00 41.41 87 ASN A O 1
ATOM 754 N N . LYS A 1 88 ? -59.807 24.402 14.626 1.00 39.94 88 LYS A N 1
ATOM 755 C CA . LYS A 1 88 ? -59.076 25.400 13.813 1.00 39.94 88 LYS A CA 1
ATOM 756 C C . LYS A 1 88 ? -57.741 25.860 14.409 1.00 39.94 88 LYS A C 1
ATOM 758 O O . LYS A 1 88 ? -56.985 26.543 13.728 1.00 39.94 88 LYS A O 1
ATOM 763 N N . ARG A 1 89 ? -57.412 25.486 15.653 1.00 42.59 89 ARG A N 1
ATOM 764 C CA . ARG A 1 89 ? -56.171 25.924 16.331 1.00 42.59 89 ARG A CA 1
ATOM 765 C C . ARG A 1 89 ? -55.076 24.863 16.451 1.00 42.59 89 ARG A C 1
ATOM 767 O O . ARG A 1 89 ? -53.985 25.198 16.897 1.00 42.59 89 ARG A O 1
ATOM 774 N N . LEU A 1 90 ? -55.312 23.636 15.982 1.00 37.47 90 LEU A N 1
ATOM 775 C CA . LEU A 1 90 ? -54.276 22.595 15.910 1.00 37.47 90 LEU A CA 1
ATOM 776 C C . LEU A 1 90 ? -53.436 22.648 14.613 1.00 37.47 90 LEU A C 1
ATOM 778 O O . LEU A 1 90 ? -52.488 21.892 14.466 1.00 37.47 90 LEU A O 1
ATOM 782 N N . LEU A 1 91 ? -53.742 23.570 13.692 1.00 38.97 91 LEU A N 1
ATOM 783 C CA . LEU A 1 91 ? -53.096 23.688 12.374 1.00 38.97 91 LEU A CA 1
ATOM 784 C C . LEU A 1 91 ? -52.065 24.833 12.254 1.00 38.97 91 LEU A C 1
ATOM 786 O O . LEU A 1 91 ? -51.598 25.107 11.158 1.00 38.97 91 LEU A O 1
ATOM 790 N N . ILE A 1 92 ? -51.676 25.492 13.357 1.00 43.97 92 ILE A N 1
ATOM 791 C CA . ILE A 1 92 ? -50.651 26.571 13.354 1.00 43.97 92 ILE A CA 1
ATOM 792 C C . ILE A 1 92 ? -49.481 26.269 14.324 1.00 43.97 92 ILE A C 1
ATOM 794 O O . ILE A 1 92 ? -48.666 27.126 14.638 1.00 43.97 92 ILE A O 1
ATOM 798 N N . ALA A 1 93 ? -49.335 25.022 14.783 1.00 37.47 93 ALA A N 1
ATOM 799 C CA . ALA A 1 93 ? -48.190 24.588 15.604 1.00 37.47 93 ALA A CA 1
ATOM 800 C C . ALA A 1 93 ? -47.359 23.465 14.951 1.00 37.47 93 ALA A C 1
ATOM 802 O O . ALA A 1 93 ? -46.636 22.754 15.640 1.00 37.47 93 ALA A O 1
ATOM 803 N N . GLY A 1 94 ? -47.462 23.308 13.627 1.00 39.06 94 GLY A N 1
ATOM 804 C CA . GLY A 1 94 ? -46.771 22.274 12.846 1.00 39.06 94 GLY A CA 1
ATOM 805 C C . GLY A 1 94 ? -46.000 22.824 11.644 1.00 39.06 94 GLY A C 1
ATOM 806 O O . GLY A 1 94 ? -45.899 22.148 10.628 1.00 39.06 94 GLY A O 1
ATOM 807 N N . SER A 1 95 ? -45.503 24.061 11.723 1.00 40.09 95 SER A N 1
ATOM 808 C CA . SER A 1 95 ? -44.842 24.744 10.600 1.00 40.09 95 SER A CA 1
ATOM 809 C C . SER A 1 95 ? -43.625 25.555 11.062 1.00 40.09 95 SER A C 1
ATOM 811 O O . SER A 1 95 ? -43.604 26.760 10.874 1.00 40.09 95 SER A O 1
ATOM 813 N N . CYS A 1 96 ? -42.640 24.918 11.710 1.00 34.97 96 CYS A N 1
ATOM 814 C CA . CYS A 1 96 ? -41.307 25.505 11.970 1.00 34.97 96 CYS A CA 1
ATOM 815 C C . CYS A 1 96 ? -40.184 24.442 12.082 1.00 34.97 96 CYS A C 1
ATOM 817 O O . CYS A 1 96 ? -39.207 24.639 12.794 1.00 34.97 96 CYS A O 1
ATOM 819 N N . LEU A 1 97 ? -40.303 23.312 11.379 1.00 37.72 97 LEU A N 1
ATOM 820 C CA . LEU A 1 97 ? -39.205 22.355 11.161 1.00 37.72 97 LEU A CA 1
ATOM 821 C C . LEU A 1 97 ? -39.118 22.087 9.659 1.00 37.72 97 LEU A C 1
ATOM 823 O O . LEU A 1 97 ? -39.555 21.060 9.156 1.00 37.72 97 LEU A O 1
ATOM 827 N N . GLY A 1 98 ? -38.670 23.104 8.932 1.00 38.88 98 GLY A N 1
ATOM 828 C CA . GLY A 1 98 ? -38.683 23.125 7.475 1.00 38.88 98 GLY A CA 1
ATOM 829 C C . GLY A 1 98 ? -37.668 24.115 6.931 1.00 38.88 98 GLY A C 1
ATOM 830 O O . GLY A 1 98 ? -38.034 25.010 6.185 1.00 38.88 98 GLY A O 1
ATOM 831 N N . ILE A 1 99 ? -36.412 23.970 7.349 1.00 40.44 99 ILE A N 1
ATOM 832 C CA . ILE A 1 99 ? -35.236 24.337 6.554 1.00 40.44 99 ILE A CA 1
ATOM 833 C C . ILE A 1 99 ? -34.266 23.172 6.751 1.00 40.44 99 ILE A C 1
ATOM 835 O O . ILE A 1 99 ? -33.392 23.197 7.611 1.00 40.44 99 ILE A O 1
ATOM 839 N N . GLY A 1 100 ? -34.529 22.080 6.031 1.00 32.84 100 GLY A N 1
ATOM 840 C CA . GLY A 1 100 ? -33.505 21.073 5.793 1.00 32.84 100 GLY A CA 1
ATOM 841 C C . GLY A 1 100 ? -32.423 21.706 4.915 1.00 32.84 100 GLY A C 1
ATOM 842 O O . GLY A 1 100 ? -32.769 22.499 4.034 1.00 32.84 100 GLY A O 1
ATOM 843 N N . PRO A 1 101 ? -31.134 21.417 5.139 1.00 39.41 101 PRO A N 1
ATOM 844 C CA . PRO A 1 101 ? -30.099 21.861 4.226 1.00 39.41 101 PRO A CA 1
ATOM 845 C C . PRO A 1 101 ? -30.326 21.156 2.886 1.00 39.41 101 PRO A C 1
ATOM 847 O O . PRO A 1 101 ? -30.071 19.964 2.729 1.00 39.41 101 PRO A O 1
ATOM 850 N N . ALA A 1 102 ? -30.865 21.892 1.919 1.00 39.12 102 ALA A N 1
ATOM 851 C CA . ALA A 1 102 ? -30.709 21.547 0.522 1.00 39.12 102 ALA A CA 1
ATOM 852 C C . ALA A 1 102 ? -29.257 21.852 0.135 1.00 39.12 102 ALA A C 1
ATOM 854 O O . ALA A 1 102 ? -28.765 22.942 0.419 1.00 39.12 102 ALA A O 1
ATOM 855 N N . LEU A 1 103 ? -28.636 20.891 -0.554 1.00 38.91 103 LEU A N 1
ATOM 856 C CA . LEU A 1 103 ? -27.351 20.985 -1.256 1.00 38.91 103 LEU A CA 1
ATOM 857 C C . LEU A 1 103 ? -26.089 20.828 -0.394 1.00 38.91 103 LEU A C 1
ATOM 859 O O . LEU A 1 103 ? -25.162 21.622 -0.463 1.00 38.91 103 LEU A O 1
ATOM 863 N N . LEU A 1 104 ? -25.995 19.699 0.302 1.00 36.97 104 LEU A N 1
ATOM 864 C CA . LEU A 1 104 ? -24.780 18.894 0.202 1.00 36.97 104 LEU A CA 1
ATOM 865 C C . LEU A 1 104 ? -25.206 17.546 -0.364 1.00 36.97 104 LEU A C 1
ATOM 867 O O . LEU A 1 104 ? -25.643 16.654 0.359 1.00 36.97 104 LEU A O 1
ATOM 871 N N . THR A 1 105 ? -25.125 17.400 -1.683 1.00 35.88 105 THR A N 1
ATOM 872 C CA . THR A 1 105 ? -25.037 16.073 -2.288 1.00 35.88 105 THR A CA 1
ATOM 873 C C . THR A 1 105 ? -23.666 15.506 -1.936 1.00 35.88 105 THR A C 1
ATOM 875 O O . THR A 1 105 ? -22.802 15.384 -2.799 1.00 35.88 105 THR A O 1
ATOM 878 N N . HIS A 1 106 ? -23.454 15.139 -0.670 1.00 36.66 106 HIS A N 1
ATOM 879 C CA . HIS A 1 106 ? -22.582 14.008 -0.423 1.00 36.66 106 HIS A CA 1
ATOM 880 C C . HIS A 1 106 ? -23.292 12.846 -1.101 1.00 36.66 106 HIS A C 1
ATOM 882 O O . HIS A 1 106 ? -24.338 12.378 -0.647 1.00 36.66 106 HIS A O 1
ATOM 888 N N . ARG A 1 107 ? -22.770 12.433 -2.258 1.00 31.97 107 ARG A N 1
ATOM 889 C CA . ARG A 1 107 ? -22.948 11.059 -2.703 1.00 31.97 107 ARG A CA 1
ATOM 890 C C . ARG A 1 107 ? -22.447 10.211 -1.539 1.00 31.97 107 ARG A C 1
ATOM 892 O O . ARG A 1 107 ? -21.252 9.976 -1.421 1.00 31.97 107 ARG A O 1
ATOM 899 N N . SER A 1 108 ? -23.353 9.789 -0.663 1.00 33.31 108 SER A N 1
ATOM 900 C CA . SER A 1 108 ? -23.162 8.563 0.087 1.00 33.31 108 SER A CA 1
ATOM 901 C C . SER A 1 108 ? -23.061 7.486 -0.981 1.00 33.31 108 SER A C 1
ATOM 903 O O . SER A 1 108 ? -24.074 6.983 -1.470 1.00 33.31 108 SER A O 1
ATOM 905 N N . PHE A 1 109 ? -21.836 7.217 -1.435 1.00 41.41 109 PHE A N 1
ATOM 906 C CA . PHE A 1 109 ? -21.543 5.941 -2.050 1.00 41.41 109 PHE A CA 1
ATOM 907 C C . PHE A 1 109 ? -22.010 4.916 -1.030 1.00 41.41 109 PHE A C 1
ATOM 909 O O . PHE A 1 109 ? -21.583 4.930 0.122 1.00 41.41 109 PHE A O 1
ATOM 916 N N . ALA A 1 110 ? -23.016 4.139 -1.417 1.00 35.25 110 ALA A N 1
ATOM 917 C CA . ALA A 1 110 ? -23.499 3.039 -0.618 1.00 35.25 110 ALA A CA 1
ATOM 918 C C . ALA A 1 110 ? -22.293 2.137 -0.349 1.00 35.25 110 ALA A C 1
ATOM 920 O O . ALA A 1 110 ? -21.790 1.479 -1.257 1.00 35.25 110 ALA A O 1
ATOM 921 N N . GLN A 1 111 ? -21.787 2.203 0.878 1.00 42.59 111 GLN A N 1
ATOM 922 C CA . GLN A 1 111 ? -20.634 1.455 1.331 1.00 42.59 111 GLN A CA 1
ATOM 923 C C . GLN A 1 111 ? -21.070 -0.000 1.451 1.00 42.59 111 GLN A C 1
ATOM 925 O O . GLN A 1 111 ? -21.662 -0.429 2.435 1.00 42.59 111 GLN A O 1
ATOM 930 N N . THR A 1 112 ? -20.861 -0.741 0.371 1.00 42.47 112 THR A N 1
ATOM 931 C CA . THR A 1 112 ? -20.836 -2.202 0.377 1.00 42.47 112 THR A CA 1
ATOM 932 C C . THR A 1 112 ? -19.394 -2.694 0.470 1.00 42.47 112 THR A C 1
ATOM 934 O O . THR A 1 112 ? -19.081 -3.740 -0.096 1.00 42.47 112 THR A O 1
ATOM 937 N N . SER A 1 113 ? -18.489 -1.947 1.116 1.00 55.47 113 SER A N 1
ATOM 938 C CA . SER A 1 113 ? -17.178 -2.502 1.435 1.00 55.47 113 SER A CA 1
ATOM 939 C C . SER A 1 113 ? -17.375 -3.481 2.589 1.00 55.47 113 SER A C 1
ATOM 941 O O . SER A 1 113 ? -17.971 -3.162 3.614 1.00 55.47 113 SER A O 1
ATOM 943 N N . GLN A 1 114 ? -16.973 -4.733 2.386 1.00 68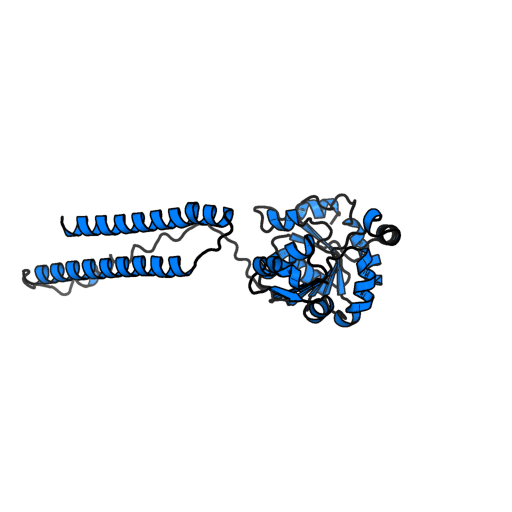.88 114 GLN A N 1
ATOM 944 C CA . GLN A 1 114 ? -16.768 -5.612 3.527 1.00 68.88 114 GLN A CA 1
ATOM 945 C C . GLN A 1 114 ? -15.621 -5.029 4.354 1.00 68.88 114 GLN A C 1
ATOM 947 O O . GLN A 1 114 ? -14.596 -4.642 3.791 1.00 68.88 114 GLN A O 1
ATOM 952 N N . ASP A 1 115 ? -15.772 -5.003 5.673 1.00 87.12 115 ASP A N 1
ATOM 953 C CA . ASP A 1 115 ? -14.674 -4.683 6.580 1.00 87.12 115 ASP A CA 1
ATOM 954 C C . ASP A 1 115 ? -13.576 -5.748 6.407 1.00 87.12 115 ASP A C 1
ATOM 956 O O . ASP A 1 115 ? -13.717 -6.891 6.848 1.00 87.12 115 ASP A O 1
ATOM 960 N N . LEU A 1 116 ? -12.493 -5.399 5.710 1.00 96.31 116 LEU A N 1
ATOM 961 C CA . LEU A 1 116 ? -11.352 -6.282 5.479 1.00 96.31 116 LEU A CA 1
ATOM 962 C C . LEU A 1 116 ? -10.344 -6.193 6.625 1.00 96.31 116 LEU A C 1
ATOM 964 O O . LEU A 1 116 ? -10.147 -5.131 7.219 1.00 96.31 116 LEU A O 1
ATOM 968 N N . LYS A 1 117 ? -9.647 -7.303 6.886 1.00 98.56 117 LYS A N 1
ATOM 969 C CA . LYS A 1 117 ? -8.417 -7.302 7.684 1.00 98.56 117 LYS A CA 1
ATOM 970 C C . LYS A 1 117 ? -7.222 -7.104 6.770 1.00 98.56 117 LYS A C 1
ATOM 972 O O . LYS A 1 117 ? -6.996 -7.903 5.858 1.00 98.56 117 LYS A O 1
ATOM 977 N N . ILE A 1 118 ? -6.438 -6.068 7.035 1.00 98.88 118 ILE A N 1
ATOM 978 C CA . ILE A 1 118 ? -5.294 -5.682 6.216 1.00 98.88 118 ILE A CA 1
ATOM 979 C C . ILE A 1 118 ? -4.029 -5.724 7.068 1.00 98.88 118 ILE A C 1
ATOM 981 O O . ILE A 1 118 ? -3.886 -4.993 8.047 1.00 98.88 118 ILE A O 1
ATOM 985 N N . GLY A 1 119 ? -3.091 -6.588 6.689 1.00 98.88 119 GLY A N 1
ATOM 986 C CA . GLY A 1 119 ? -1.757 -6.626 7.278 1.00 98.88 119 GLY A CA 1
ATOM 987 C C . GLY A 1 119 ? -0.798 -5.753 6.480 1.00 98.88 119 GLY A C 1
ATOM 988 O O . GLY A 1 119 ? -0.636 -5.971 5.285 1.00 98.88 119 GLY A O 1
ATOM 989 N N . ILE A 1 120 ? -0.129 -4.792 7.112 1.00 98.88 120 ILE A N 1
ATOM 990 C CA . ILE A 1 120 ? 0.851 -3.929 6.439 1.00 98.88 120 ILE A CA 1
ATOM 991 C C . ILE A 1 120 ? 2.256 -4.342 6.860 1.00 98.88 120 ILE A C 1
ATOM 993 O O . ILE A 1 120 ? 2.654 -4.140 8.009 1.00 98.88 120 ILE A O 1
ATOM 997 N N . ILE A 1 121 ? 3.031 -4.887 5.923 1.00 98.81 121 ILE A N 1
ATOM 998 C CA . ILE A 1 121 ? 4.459 -5.168 6.094 1.00 98.81 121 ILE A CA 1
ATOM 999 C C . ILE A 1 121 ? 5.249 -3.937 5.657 1.00 98.81 121 ILE A C 1
ATOM 1001 O O . ILE A 1 121 ? 5.484 -3.729 4.468 1.00 98.81 121 ILE A O 1
ATOM 1005 N N . GLY A 1 122 ? 5.667 -3.124 6.631 1.00 98.00 122 GLY A N 1
ATOM 1006 C CA . GLY A 1 122 ? 6.420 -1.889 6.403 1.00 98.00 122 GLY A CA 1
ATOM 1007 C C . GLY A 1 122 ? 5.596 -0.620 6.631 1.00 98.00 122 GLY A C 1
ATOM 1008 O O . GLY A 1 122 ? 5.064 -0.027 5.700 1.00 98.00 122 GLY A O 1
ATOM 1009 N N . SER A 1 123 ? 5.580 -0.127 7.867 1.00 97.81 123 SER A N 1
ATOM 1010 C CA . SER A 1 123 ? 4.852 1.092 8.265 1.00 97.81 123 SER A CA 1
ATOM 1011 C C . SER A 1 123 ? 5.627 2.399 8.034 1.00 97.81 123 SER A C 1
ATOM 1013 O O . SER A 1 123 ? 5.632 3.294 8.876 1.00 97.81 123 SER A O 1
ATOM 1015 N N . GLY A 1 124 ? 6.344 2.498 6.909 1.00 96.75 124 GLY A N 1
ATOM 1016 C CA . GLY A 1 124 ? 7.039 3.726 6.502 1.00 96.75 124 GLY A CA 1
ATOM 1017 C C . GLY A 1 124 ? 6.073 4.796 5.983 1.00 96.75 124 GLY A C 1
ATOM 1018 O O . GLY A 1 124 ? 4.869 4.694 6.162 1.00 96.75 124 GLY A O 1
ATOM 1019 N N . ARG A 1 125 ? 6.578 5.807 5.265 1.00 97.62 125 ARG A N 1
ATOM 1020 C CA . ARG A 1 125 ? 5.744 6.911 4.742 1.00 97.62 125 ARG A CA 1
ATOM 1021 C C . ARG A 1 125 ? 4.514 6.435 3.957 1.00 97.62 125 ARG A C 1
ATOM 1023 O O . ARG A 1 125 ? 3.408 6.859 4.255 1.00 97.62 125 ARG A O 1
ATOM 1030 N N . ILE A 1 126 ? 4.707 5.547 2.978 1.00 97.94 126 ILE A N 1
ATOM 1031 C CA . ILE A 1 126 ? 3.610 5.063 2.126 1.00 97.94 126 ILE A CA 1
ATOM 1032 C C . ILE A 1 126 ? 2.703 4.062 2.856 1.00 97.94 126 ILE A C 1
ATOM 1034 O O . ILE A 1 126 ? 1.490 4.225 2.832 1.00 97.94 126 ILE A O 1
ATOM 1038 N N . GLY A 1 127 ? 3.280 3.081 3.564 1.00 98.50 127 GLY A N 1
ATOM 1039 C CA . GLY A 1 127 ? 2.522 2.094 4.342 1.00 98.50 127 GLY A CA 1
ATOM 1040 C C . GLY A 1 127 ? 1.706 2.721 5.469 1.00 98.50 127 GLY A C 1
ATOM 1041 O O . GLY A 1 127 ? 0.555 2.356 5.668 1.00 98.50 127 GLY A O 1
ATOM 1042 N N . GLY A 1 128 ? 2.280 3.711 6.155 1.00 98.31 128 GLY A N 1
ATOM 1043 C CA . GLY A 1 128 ? 1.609 4.515 7.171 1.00 98.31 128 GLY A CA 1
ATOM 1044 C C . GLY A 1 128 ? 0.447 5.318 6.593 1.00 98.31 128 GLY A C 1
ATOM 1045 O O . GLY A 1 128 ? -0.674 5.166 7.061 1.00 98.31 128 GLY A O 1
ATOM 1046 N N . ALA A 1 129 ? 0.694 6.113 5.544 1.00 98.44 129 ALA A N 1
ATOM 1047 C CA . ALA A 1 129 ? -0.335 6.957 4.932 1.00 98.44 129 ALA A CA 1
ATOM 1048 C C . ALA A 1 129 ? -1.521 6.138 4.401 1.00 98.44 129 ALA A C 1
ATOM 1050 O O . ALA A 1 129 ? -2.665 6.433 4.731 1.00 98.44 129 ALA A O 1
ATOM 1051 N N . ILE A 1 130 ? -1.256 5.075 3.635 1.00 98.56 130 ILE A N 1
ATOM 1052 C CA . ILE A 1 130 ? -2.313 4.212 3.090 1.00 98.56 130 ILE A CA 1
ATOM 1053 C C . ILE A 1 130 ? -3.051 3.478 4.213 1.00 98.56 130 ILE A C 1
ATOM 1055 O O . ILE A 1 130 ? -4.278 3.427 4.206 1.00 98.56 130 ILE A O 1
ATOM 1059 N N . GLY A 1 131 ? -2.328 2.945 5.201 1.00 98.44 131 GLY A N 1
ATOM 1060 C CA . GLY A 1 131 ? -2.957 2.238 6.310 1.00 98.44 131 GLY A CA 1
ATOM 1061 C C . GLY A 1 131 ? -3.844 3.130 7.173 1.00 98.44 131 GLY A C 1
ATOM 1062 O O . GLY A 1 131 ? -4.891 2.667 7.614 1.00 98.44 131 GLY A O 1
ATOM 1063 N N . ILE A 1 132 ? -3.468 4.399 7.389 1.00 98.44 132 ILE A N 1
ATOM 1064 C CA . ILE A 1 132 ? -4.327 5.368 8.087 1.00 98.44 132 ILE A CA 1
ATOM 1065 C C . ILE A 1 132 ? -5.628 5.522 7.300 1.00 98.44 132 ILE A C 1
ATOM 1067 O O . ILE A 1 132 ? -6.700 5.350 7.869 1.00 98.44 132 ILE A O 1
ATOM 1071 N N . ARG A 1 133 ? -5.542 5.753 5.982 1.00 97.94 133 ARG A N 1
ATOM 1072 C CA . ARG A 1 133 ? -6.732 5.906 5.133 1.00 97.94 133 ARG A CA 1
ATOM 1073 C C . ARG A 1 133 ? -7.618 4.661 5.127 1.00 97.94 133 ARG A C 1
ATOM 1075 O O . ARG A 1 133 ? -8.834 4.787 5.185 1.00 97.94 133 ARG A O 1
ATOM 1082 N N . TRP A 1 134 ? -7.042 3.459 5.104 1.00 98.38 134 TRP A N 1
ATOM 1083 C CA . TRP A 1 134 ? -7.832 2.228 5.205 1.00 98.38 134 TRP A CA 1
ATOM 1084 C C . TRP A 1 134 ? -8.509 2.062 6.568 1.00 98.38 134 TRP A C 1
ATOM 1086 O O . TRP A 1 134 ? -9.652 1.609 6.616 1.00 98.38 134 TRP A O 1
ATOM 1096 N N . ALA A 1 135 ? -7.848 2.451 7.660 1.00 98.19 135 ALA A N 1
ATOM 1097 C CA . ALA A 1 135 ? -8.453 2.441 8.990 1.00 98.19 135 ALA A CA 1
ATOM 1098 C C . ALA A 1 135 ? -9.603 3.462 9.105 1.00 98.19 135 ALA A C 1
ATOM 1100 O O . ALA A 1 135 ? -10.667 3.128 9.635 1.00 98.19 135 ALA A O 1
ATOM 1101 N N . GLU A 1 136 ? -9.424 4.667 8.546 1.00 96.31 136 GLU A N 1
ATOM 1102 C CA . GLU A 1 136 ? -10.460 5.708 8.422 1.00 96.31 136 GLU A CA 1
ATOM 1103 C C . GLU A 1 136 ? -11.650 5.239 7.567 1.00 96.31 136 GLU A C 1
ATOM 1105 O O . GLU A 1 136 ? -12.798 5.554 7.880 1.00 96.31 136 GLU A O 1
ATOM 1110 N N . ALA A 1 137 ? -11.390 4.441 6.527 1.00 96.38 137 ALA A N 1
ATOM 1111 C CA . ALA A 1 137 ? -12.412 3.835 5.673 1.00 96.38 137 ALA A CA 1
ATOM 1112 C C . ALA A 1 137 ? -13.170 2.665 6.338 1.00 96.38 137 ALA A C 1
ATOM 1114 O O . ALA A 1 137 ? -14.132 2.156 5.759 1.00 96.38 137 ALA A O 1
ATOM 1115 N N . GLY A 1 138 ? -12.773 2.250 7.549 1.00 96.62 138 GLY A N 1
ATOM 1116 C CA . GLY A 1 138 ? -13.447 1.214 8.341 1.00 96.62 138 GLY A CA 1
ATOM 1117 C C . GLY A 1 138 ? -12.798 -0.174 8.300 1.00 96.62 138 GLY A C 1
ATOM 1118 O O . GLY A 1 138 ? -13.300 -1.099 8.935 1.00 96.62 138 GLY A O 1
ATOM 1119 N N . HIS A 1 139 ? -11.679 -0.354 7.595 1.00 98.38 139 HIS A N 1
ATOM 1120 C CA . HIS A 1 139 ? -10.969 -1.635 7.576 1.00 98.38 139 HIS A CA 1
ATOM 1121 C C . HIS A 1 139 ? -10.145 -1.843 8.847 1.00 98.38 139 HIS A C 1
ATOM 1123 O O . HIS A 1 139 ? -9.593 -0.896 9.401 1.00 98.38 139 HIS A O 1
ATOM 1129 N N . GLN A 1 140 ? -9.981 -3.096 9.276 1.00 98.56 140 GLN A N 1
ATOM 1130 C CA . GLN A 1 140 ? -9.100 -3.420 10.397 1.00 98.56 140 GLN A CA 1
ATOM 1131 C C . GLN A 1 140 ? -7.657 -3.524 9.899 1.00 98.56 140 GLN A C 1
ATOM 1133 O O . GLN A 1 140 ? -7.352 -4.365 9.052 1.00 98.56 140 GLN A O 1
ATOM 1138 N N . VAL A 1 141 ? -6.755 -2.708 10.437 1.00 98.81 141 VAL A N 1
ATOM 1139 C CA . VAL A 1 141 ? -5.371 -2.597 9.964 1.00 98.81 141 VAL A CA 1
ATOM 1140 C C . VAL A 1 141 ? -4.389 -3.039 11.048 1.00 98.81 141 VAL A C 1
ATOM 1142 O O . VAL A 1 141 ? -4.424 -2.557 12.180 1.00 98.81 141 VAL A O 1
ATOM 1145 N N . LEU A 1 142 ? -3.462 -3.931 10.694 1.00 98.88 142 LEU A N 1
ATOM 1146 C CA . LEU A 1 142 ? -2.297 -4.248 11.520 1.00 98.88 142 LEU A CA 1
ATOM 1147 C C . LEU A 1 142 ? -1.040 -3.701 10.845 1.00 98.88 142 LEU A C 1
ATOM 1149 O O . LEU A 1 142 ? -0.536 -4.259 9.869 1.00 98.88 142 LEU A O 1
ATOM 1153 N N . PHE A 1 143 ? -0.521 -2.606 11.391 1.00 98.88 143 PHE A N 1
ATOM 1154 C CA . PHE A 1 143 ? 0.742 -2.006 10.986 1.00 98.88 143 PHE A CA 1
ATOM 1155 C C . PHE A 1 143 ? 1.913 -2.795 11.556 1.00 98.88 143 PHE A C 1
ATOM 1157 O O . PHE A 1 143 ? 1.968 -3.026 12.763 1.00 98.88 143 PHE A O 1
ATOM 1164 N N . SER A 1 144 ? 2.898 -3.147 10.728 1.00 98.69 144 SER A N 1
ATOM 1165 C CA . SER A 1 144 ? 4.083 -3.841 11.226 1.00 98.69 144 SER A CA 1
ATOM 1166 C C . SER A 1 144 ? 5.412 -3.137 11.008 1.00 98.69 144 SER A C 1
ATOM 1168 O O . SER A 1 144 ? 5.688 -2.479 10.001 1.00 98.69 144 SER A O 1
ATOM 1170 N N . SER A 1 145 ? 6.267 -3.321 12.008 1.00 97.44 145 SER A N 1
ATOM 1171 C CA . SER A 1 145 ? 7.644 -2.855 12.053 1.00 97.44 145 SER A CA 1
ATOM 1172 C C . SER A 1 145 ? 8.493 -3.895 12.777 1.00 97.44 145 SER A C 1
ATOM 1174 O O . SER A 1 145 ? 7.992 -4.731 13.523 1.00 97.44 145 SER A O 1
ATOM 1176 N N . ARG A 1 146 ? 9.812 -3.815 12.598 1.00 95.75 146 ARG A N 1
ATOM 1177 C CA . ARG A 1 146 ? 10.768 -4.542 13.451 1.00 95.75 146 ARG A CA 1
ATOM 1178 C C . ARG A 1 146 ? 10.799 -3.986 14.883 1.00 95.75 146 ARG A C 1
ATOM 1180 O O . ARG A 1 146 ? 11.257 -4.672 15.787 1.00 95.75 146 ARG A O 1
ATOM 1187 N N . HIS A 1 147 ? 10.301 -2.763 15.063 1.00 96.06 147 HIS A N 1
ATOM 1188 C CA . HIS A 1 147 ? 10.152 -2.062 16.338 1.00 96.06 147 HIS A CA 1
ATOM 1189 C C . HIS A 1 147 ? 8.711 -1.528 16.438 1.00 96.06 147 HIS A C 1
ATOM 1191 O O . HIS A 1 147 ? 8.473 -0.351 16.154 1.00 96.06 147 HIS A O 1
ATOM 1197 N N . PRO A 1 148 ? 7.713 -2.396 16.695 1.00 95.94 148 PRO A N 1
ATOM 1198 C CA . PRO A 1 148 ? 6.302 -1.999 16.714 1.00 95.94 148 PRO A CA 1
ATOM 1199 C C . PRO A 1 148 ? 5.966 -0.992 17.821 1.00 95.94 148 PRO A C 1
ATOM 1201 O O . PRO A 1 148 ? 5.049 -0.193 17.661 1.00 95.94 148 PRO A O 1
ATOM 1204 N N . ASP A 1 149 ? 6.750 -0.961 18.899 1.00 96.19 149 ASP A N 1
ATOM 1205 C CA . ASP A 1 149 ? 6.682 0.035 19.974 1.00 96.19 149 ASP A CA 1
ATOM 1206 C C . ASP A 1 149 ? 6.834 1.482 19.461 1.00 96.19 149 ASP A C 1
ATOM 1208 O O . ASP A 1 149 ? 6.217 2.411 19.990 1.00 96.19 149 ASP A O 1
ATOM 1212 N N . GLN A 1 150 ? 7.572 1.673 18.363 1.00 96.38 150 GLN A N 1
ATOM 1213 C CA . GLN A 1 150 ? 7.773 2.979 17.727 1.00 96.38 150 GLN A CA 1
ATOM 1214 C C . GLN A 1 150 ? 6.584 3.430 16.866 1.00 96.38 150 GLN A C 1
ATOM 1216 O O . GLN A 1 150 ? 6.567 4.564 16.394 1.00 96.38 150 GLN A O 1
ATOM 1221 N N . LEU A 1 151 ? 5.575 2.576 16.656 1.00 97.44 151 LEU A N 1
ATOM 1222 C CA . LEU A 1 151 ? 4.390 2.906 15.856 1.00 97.44 151 LEU A CA 1
ATOM 1223 C C . LEU A 1 151 ? 3.285 3.593 16.669 1.00 97.44 151 LEU A C 1
ATOM 1225 O O . LEU A 1 151 ? 2.205 3.832 16.141 1.00 97.44 151 LEU A O 1
ATOM 1229 N N . THR A 1 152 ? 3.542 3.940 17.932 1.00 96.81 152 THR A N 1
ATOM 1230 C CA . THR A 1 152 ? 2.542 4.513 18.847 1.00 96.81 152 THR A CA 1
ATOM 1231 C C . THR A 1 152 ? 1.789 5.707 18.244 1.00 96.81 152 THR A C 1
ATOM 1233 O O . THR A 1 152 ? 0.562 5.747 18.305 1.00 96.81 152 THR A O 1
ATOM 1236 N N . ASP A 1 153 ? 2.488 6.661 17.625 1.00 97.06 153 ASP A N 1
ATOM 1237 C CA . ASP A 1 153 ? 1.833 7.841 17.044 1.00 97.06 153 ASP A CA 1
ATOM 1238 C C . ASP A 1 153 ? 1.079 7.525 15.749 1.00 97.06 153 ASP A C 1
ATOM 1240 O O . ASP A 1 153 ? 0.037 8.123 15.492 1.00 97.06 153 ASP A O 1
ATOM 1244 N N . LEU A 1 154 ? 1.551 6.545 14.972 1.00 97.69 154 LEU A N 1
ATOM 1245 C CA . LEU A 1 154 ? 0.848 6.055 13.786 1.00 97.69 154 LEU A CA 1
ATOM 1246 C C . LEU A 1 154 ? -0.484 5.397 14.168 1.00 97.69 154 LEU A C 1
ATOM 1248 O O . LEU A 1 154 ? -1.504 5.677 13.549 1.00 97.69 154 LEU A O 1
ATOM 1252 N N . ILE A 1 155 ? -0.490 4.570 15.218 1.00 97.69 155 ILE A N 1
ATOM 1253 C CA . ILE A 1 155 ? -1.717 3.935 15.720 1.00 97.69 155 ILE A CA 1
ATOM 1254 C C . ILE A 1 155 ? -2.695 4.976 16.260 1.00 97.69 155 ILE A C 1
ATOM 1256 O O . ILE A 1 155 ? -3.881 4.910 15.952 1.00 97.69 155 ILE A O 1
ATOM 1260 N N . LYS A 1 156 ? -2.210 5.981 17.001 1.00 97.38 156 LYS A N 1
ATOM 1261 C CA . LYS A 1 156 ? -3.064 7.089 17.458 1.00 97.38 156 LYS A CA 1
ATOM 1262 C C . LYS A 1 156 ? -3.717 7.834 16.294 1.00 97.38 156 LYS A C 1
ATOM 1264 O O . LYS A 1 156 ? -4.884 8.184 16.402 1.00 97.38 156 LYS A O 1
ATOM 1269 N N . GLN A 1 157 ? -2.976 8.076 15.210 1.00 96.69 157 GLN A N 1
ATOM 1270 C CA . GLN A 1 157 ? -3.510 8.731 14.012 1.00 96.69 157 GLN A CA 1
ATOM 1271 C C . GLN A 1 157 ? -4.542 7.859 13.289 1.00 96.69 157 GLN A C 1
ATOM 1273 O O . GLN A 1 157 ? -5.567 8.371 12.862 1.00 96.69 157 GLN A O 1
ATOM 1278 N N . ALA A 1 158 ? -4.290 6.554 13.176 1.00 96.31 158 ALA A N 1
ATOM 1279 C CA . ALA A 1 158 ? -5.176 5.627 12.473 1.00 96.31 158 ALA A CA 1
ATOM 1280 C C . ALA A 1 158 ? -6.462 5.271 13.254 1.00 96.31 158 ALA A C 1
ATOM 1282 O O . ALA A 1 158 ? -7.432 4.806 12.659 1.00 96.31 158 ALA A O 1
ATOM 1283 N N . GLY A 1 159 ? -6.495 5.500 14.570 1.00 95.69 159 GLY A N 1
ATOM 1284 C CA . GLY A 1 159 ? -7.691 5.328 15.395 1.00 95.69 159 GLY A CA 1
ATOM 1285 C C . GLY A 1 159 ? -7.983 3.877 15.795 1.00 95.69 159 GLY A C 1
ATOM 1286 O O . GLY A 1 159 ? -7.103 3.019 15.817 1.00 95.69 159 GLY A O 1
ATOM 1287 N N . GLU A 1 160 ? -9.238 3.603 16.162 1.00 95.56 160 GLU A N 1
ATOM 1288 C CA . GLU A 1 160 ? -9.648 2.352 16.830 1.00 95.56 160 GLU A CA 1
ATOM 1289 C C . GLU A 1 160 ? -9.541 1.099 15.948 1.00 95.56 160 GLU A C 1
ATOM 1291 O O . GLU A 1 160 ? -9.429 -0.014 16.462 1.00 95.56 160 GLU A O 1
ATOM 1296 N N . ASN A 1 161 ? -9.532 1.271 14.626 1.00 97.06 161 ASN A N 1
ATOM 1297 C CA . ASN A 1 161 ? -9.429 0.168 13.672 1.00 97.06 161 ASN A CA 1
ATOM 1298 C C . ASN A 1 161 ? -7.982 -0.288 13.426 1.00 97.06 161 ASN A C 1
ATOM 1300 O O . ASN A 1 161 ? -7.748 -1.175 12.604 1.00 97.06 161 ASN A O 1
ATOM 1304 N N . ALA A 1 162 ? -7.004 0.308 14.113 1.00 98.19 162 ALA A N 1
ATOM 1305 C CA . ALA A 1 162 ? -5.591 0.055 13.891 1.00 98.19 162 ALA A CA 1
ATOM 1306 C C . ALA A 1 162 ? -4.891 -0.564 15.104 1.00 98.19 162 ALA A C 1
ATOM 1308 O O . ALA A 1 162 ? -5.104 -0.193 16.256 1.00 98.19 162 ALA A O 1
ATOM 1309 N N . SER A 1 163 ? -3.973 -1.484 14.825 1.00 98.56 163 SER A N 1
ATOM 1310 C CA . SER A 1 163 ? -3.065 -2.074 15.812 1.00 98.56 163 SER A CA 1
ATOM 1311 C C . SER A 1 163 ? -1.648 -2.194 15.250 1.00 98.56 163 SER A C 1
ATOM 1313 O O . SER A 1 163 ? -1.438 -2.080 14.041 1.00 98.56 163 SER A O 1
ATOM 1315 N N . ALA A 1 164 ? -0.663 -2.390 16.129 1.00 98.50 164 ALA A N 1
ATOM 1316 C CA . ALA A 1 164 ? 0.740 -2.556 15.760 1.00 98.50 164 ALA A CA 1
ATOM 1317 C C . ALA A 1 164 ? 1.265 -3.939 16.162 1.00 98.50 164 ALA A C 1
ATOM 1319 O O . ALA A 1 164 ? 0.927 -4.440 17.233 1.00 98.50 164 ALA A O 1
ATOM 1320 N N . GLY A 1 165 ? 2.139 -4.515 15.336 1.00 98.56 165 GLY A N 1
ATOM 1321 C CA . GLY A 1 165 ? 2.799 -5.791 15.618 1.00 98.56 165 GLY A CA 1
ATOM 1322 C C . GLY A 1 165 ? 4.031 -6.042 14.748 1.00 98.56 165 GLY A C 1
ATOM 1323 O O . GLY A 1 165 ? 4.544 -5.153 14.063 1.00 98.56 165 GLY A O 1
ATOM 1324 N N . PHE A 1 166 ? 4.534 -7.266 14.776 1.00 98.69 166 PHE A N 1
ATOM 1325 C CA . PHE A 1 166 ? 5.646 -7.721 13.952 1.00 98.69 166 PHE A CA 1
ATOM 1326 C C . PHE A 1 166 ? 5.181 -8.147 12.549 1.00 98.69 166 PHE A C 1
ATOM 1328 O O . PHE A 1 166 ? 4.012 -8.483 12.352 1.00 98.69 166 PHE A O 1
ATOM 1335 N N . PRO A 1 167 ? 6.081 -8.183 11.546 1.00 98.69 167 PRO A N 1
ATOM 1336 C CA . PRO A 1 167 ? 5.720 -8.555 10.174 1.00 98.69 167 PRO A CA 1
ATOM 1337 C C . PRO A 1 167 ? 5.017 -9.911 10.034 1.00 98.69 167 PRO A C 1
ATOM 1339 O O . PRO A 1 167 ? 4.074 -10.029 9.255 1.00 98.69 167 PRO A O 1
ATOM 1342 N N . ALA A 1 168 ? 5.416 -10.912 10.826 1.00 98.62 168 ALA A N 1
ATOM 1343 C CA . ALA A 1 168 ? 4.746 -12.212 10.859 1.00 98.62 168 ALA A CA 1
ATOM 1344 C C . ALA A 1 168 ? 3.277 -12.099 11.307 1.00 98.62 168 ALA A C 1
ATOM 1346 O O . ALA A 1 168 ? 2.401 -12.757 10.750 1.00 98.62 168 ALA A O 1
ATOM 1347 N N . GLU A 1 169 ? 3.000 -11.238 12.289 1.00 98.75 169 GLU A N 1
ATOM 1348 C CA . GLU A 1 169 ? 1.650 -11.010 12.808 1.00 98.75 169 GLU A CA 1
ATOM 1349 C C . GLU A 1 169 ? 0.786 -10.302 11.762 1.00 98.75 169 GLU A C 1
ATOM 1351 O O . GLU A 1 169 ? -0.343 -10.728 11.538 1.00 98.75 169 GLU A O 1
ATOM 1356 N N . ALA A 1 170 ? 1.325 -9.305 11.046 1.00 98.81 170 ALA A N 1
ATOM 1357 C CA . ALA A 1 170 ? 0.629 -8.666 9.923 1.00 98.81 170 ALA A CA 1
ATOM 1358 C C . ALA A 1 170 ? 0.293 -9.666 8.809 1.00 98.81 170 ALA A C 1
ATOM 1360 O O . ALA A 1 170 ? -0.850 -9.715 8.351 1.00 98.81 170 ALA A O 1
ATOM 1361 N N . ALA A 1 171 ? 1.264 -10.489 8.401 1.00 98.69 171 ALA A N 1
ATOM 1362 C CA . ALA A 1 171 ? 1.069 -11.502 7.365 1.00 98.69 171 ALA A CA 1
ATOM 1363 C C . ALA A 1 171 ? -0.007 -12.532 7.751 1.00 98.69 171 ALA A C 1
ATOM 1365 O O . ALA A 1 171 ? -0.815 -12.943 6.914 1.00 98.69 171 ALA A O 1
ATOM 1366 N N . ALA A 1 172 ? -0.041 -12.941 9.024 1.00 98.69 172 ALA A N 1
ATOM 1367 C CA . ALA A 1 172 ? -1.043 -13.864 9.543 1.00 98.69 172 ALA A CA 1
ATOM 1368 C C . ALA A 1 172 ? -2.432 -13.210 9.666 1.00 98.69 172 ALA A C 1
ATOM 1370 O O . ALA A 1 172 ? -3.421 -13.822 9.261 1.00 98.69 172 ALA A O 1
ATOM 1371 N N . PHE A 1 173 ? -2.490 -11.979 10.180 1.00 98.62 173 PHE A N 1
ATOM 1372 C CA . PHE A 1 173 ? -3.712 -11.226 10.467 1.00 98.62 173 PHE A CA 1
ATOM 1373 C C . PHE A 1 173 ? -4.513 -10.853 9.218 1.00 98.62 173 PHE A C 1
ATOM 1375 O O . PHE A 1 173 ? -5.735 -10.993 9.221 1.00 98.62 173 PHE A O 1
ATOM 1382 N N . GLY A 1 174 ? -3.838 -10.346 8.184 1.00 98.00 174 GLY A N 1
ATOM 1383 C CA . GLY A 1 174 ? -4.507 -9.790 7.014 1.00 98.00 174 GLY A CA 1
ATOM 1384 C C . GLY A 1 174 ? -5.130 -10.864 6.129 1.00 98.00 174 GLY A C 1
ATOM 1385 O O . GLY A 1 174 ? -4.463 -11.842 5.792 1.00 98.00 174 GLY A O 1
ATOM 1386 N N . ASP A 1 175 ? -6.372 -10.656 5.702 1.00 96.25 175 ASP A N 1
ATOM 1387 C CA . ASP A 1 175 ? -6.956 -11.335 4.537 1.00 96.25 175 ASP A CA 1
ATOM 1388 C C . ASP A 1 175 ? -6.359 -10.762 3.237 1.00 96.25 175 ASP A C 1
ATOM 1390 O O . ASP A 1 175 ? -6.188 -11.466 2.237 1.00 96.25 175 ASP A O 1
ATOM 1394 N N . VAL A 1 176 ? -5.967 -9.485 3.302 1.00 98.69 176 VAL A N 1
ATOM 1395 C CA . VAL A 1 176 ? -5.119 -8.783 2.336 1.00 98.69 176 VAL A CA 1
ATOM 1396 C C . VAL A 1 176 ? -3.821 -8.376 3.033 1.00 98.69 176 VAL A C 1
ATOM 1398 O O . VAL A 1 176 ? -3.845 -7.906 4.172 1.00 98.69 176 VAL A O 1
ATOM 1401 N N . VAL A 1 177 ? -2.681 -8.532 2.359 1.00 98.88 177 VAL A N 1
ATOM 1402 C CA . VAL A 1 177 ? -1.385 -8.059 2.866 1.00 98.88 177 VAL A CA 1
ATOM 1403 C C . VAL A 1 177 ? -0.831 -6.985 1.942 1.00 98.88 177 VAL A C 1
ATOM 1405 O O . VAL A 1 177 ? -0.713 -7.196 0.740 1.00 98.88 177 VAL A O 1
ATOM 1408 N N . PHE A 1 178 ? -0.466 -5.838 2.499 1.00 98.88 178 PHE A N 1
ATOM 1409 C CA . PHE A 1 178 ? 0.184 -4.751 1.781 1.00 98.88 178 PHE A CA 1
ATOM 1410 C C . PHE A 1 178 ? 1.673 -4.713 2.122 1.00 98.88 178 PHE A C 1
ATOM 1412 O O . PHE A 1 178 ? 2.047 -4.578 3.289 1.00 98.88 178 PHE A O 1
ATOM 1419 N N . ILE A 1 179 ? 2.532 -4.837 1.111 1.00 98.81 179 ILE A N 1
ATOM 1420 C CA . ILE A 1 179 ? 3.986 -4.831 1.274 1.00 98.81 179 ILE A CA 1
ATOM 1421 C C . ILE A 1 179 ? 4.531 -3.462 0.860 1.00 98.81 179 ILE A C 1
ATOM 1423 O O . ILE A 1 179 ? 4.509 -3.085 -0.310 1.00 98.81 179 ILE A O 1
ATOM 1427 N N . ALA A 1 180 ? 5.065 -2.742 1.846 1.00 98.50 180 ALA A N 1
ATOM 1428 C CA . ALA A 1 180 ? 5.583 -1.381 1.736 1.00 98.50 180 ALA A CA 1
ATOM 1429 C C . ALA A 1 180 ? 7.001 -1.263 2.331 1.00 98.50 180 ALA A C 1
ATOM 1431 O O . ALA A 1 180 ? 7.324 -0.346 3.093 1.00 98.50 180 ALA A O 1
ATOM 1432 N N . VAL A 1 181 ? 7.873 -2.210 1.978 1.00 98.12 181 VAL A N 1
ATOM 1433 C CA . VAL A 1 181 ? 9.287 -2.242 2.386 1.00 98.12 181 VAL A CA 1
ATOM 1434 C C . VAL A 1 181 ? 10.211 -1.713 1.279 1.00 98.12 181 VAL A C 1
ATOM 1436 O O . VAL A 1 181 ? 9.824 -1.678 0.109 1.00 98.12 181 VAL A O 1
ATOM 1439 N N . PRO A 1 182 ? 11.455 -1.300 1.597 1.00 97.25 182 PRO A N 1
ATOM 1440 C CA . PRO A 1 182 ? 12.492 -1.144 0.578 1.00 97.25 182 PRO A CA 1
ATOM 1441 C C . PRO A 1 182 ? 12.595 -2.399 -0.296 1.00 97.25 182 PRO A C 1
ATOM 1443 O O . PRO A 1 182 ? 12.539 -3.509 0.227 1.00 97.25 182 PRO A O 1
ATOM 1446 N N . TYR A 1 183 ? 12.765 -2.235 -1.609 1.00 97.81 183 TYR A N 1
ATOM 1447 C CA . TYR A 1 183 ? 12.632 -3.347 -2.557 1.00 97.81 183 TYR A CA 1
ATOM 1448 C C . TYR A 1 183 ? 13.626 -4.490 -2.283 1.00 97.81 183 TYR A C 1
ATOM 1450 O O . TYR A 1 183 ? 13.269 -5.654 -2.431 1.00 97.81 183 TYR A O 1
ATOM 1458 N N . HIS A 1 184 ? 14.833 -4.190 -1.783 1.00 97.38 184 HIS A N 1
ATOM 1459 C CA . HIS A 1 184 ? 15.797 -5.231 -1.401 1.00 97.38 184 HIS A CA 1
ATOM 1460 C C . HIS A 1 184 ? 15.345 -6.148 -0.255 1.00 97.38 184 HIS A C 1
ATOM 1462 O O . HIS A 1 184 ? 15.910 -7.221 -0.071 1.00 97.38 184 HIS A O 1
ATOM 1468 N N . ALA A 1 185 ? 14.347 -5.741 0.533 1.00 98.00 185 ALA A N 1
ATOM 1469 C CA . ALA A 1 185 ? 13.802 -6.554 1.615 1.00 98.00 185 ALA A CA 1
ATOM 1470 C C . ALA A 1 185 ? 12.708 -7.526 1.136 1.00 98.00 185 ALA A C 1
ATOM 1472 O O . ALA A 1 185 ? 12.356 -8.443 1.876 1.00 98.00 185 ALA A O 1
ATOM 1473 N N . LEU A 1 186 ? 12.181 -7.358 -0.084 1.00 98.31 186 LEU A N 1
ATOM 1474 C CA . LEU A 1 186 ? 11.106 -8.193 -0.625 1.00 98.31 186 LEU A CA 1
ATOM 1475 C C . LEU A 1 186 ? 11.464 -9.695 -0.678 1.00 98.31 186 LEU A C 1
ATOM 1477 O O . LEU A 1 186 ? 10.637 -10.495 -0.237 1.00 98.31 186 LEU A O 1
ATOM 1481 N N . PRO A 1 187 ? 12.680 -10.112 -1.099 1.00 98.12 187 PRO A N 1
ATOM 1482 C CA . PRO A 1 187 ? 13.071 -11.522 -1.056 1.00 98.12 187 PRO A CA 1
ATOM 1483 C C . PRO A 1 187 ? 13.051 -12.105 0.361 1.00 98.12 187 PRO A C 1
ATOM 1485 O O . PRO A 1 187 ? 12.601 -13.231 0.553 1.00 98.12 187 PRO A O 1
ATOM 1488 N N . GLN A 1 188 ? 13.492 -11.333 1.361 1.00 98.25 188 GLN A N 1
ATOM 1489 C CA . GLN A 1 188 ? 13.478 -11.768 2.760 1.00 98.25 188 GLN A CA 1
ATOM 1490 C C . GLN A 1 188 ? 12.043 -11.894 3.291 1.00 98.25 188 GLN A C 1
ATOM 1492 O O . GLN A 1 188 ? 11.720 -12.874 3.951 1.00 98.25 188 GLN A O 1
ATOM 1497 N N . VAL A 1 189 ? 11.157 -10.949 2.950 1.00 98.38 189 VAL A N 1
ATOM 1498 C CA . VAL A 1 189 ? 9.720 -11.036 3.278 1.00 98.38 189 VAL A CA 1
ATOM 1499 C C . VAL A 1 189 ? 9.102 -12.309 2.695 1.00 98.38 189 VAL A C 1
ATOM 1501 O O . VAL A 1 189 ? 8.344 -12.993 3.382 1.00 98.38 189 VAL A O 1
ATOM 1504 N N . GLY A 1 190 ? 9.453 -12.652 1.454 1.00 98.19 190 GLY A N 1
ATOM 1505 C CA . GLY A 1 190 ? 9.054 -13.905 0.820 1.00 98.19 190 GLY A CA 1
ATOM 1506 C C . GLY A 1 190 ? 9.541 -15.141 1.575 1.00 98.19 190 GLY A C 1
ATOM 1507 O O . GLY A 1 190 ? 8.743 -16.014 1.911 1.00 98.19 190 GLY A O 1
ATOM 1508 N N . GLN A 1 191 ? 10.834 -15.191 1.899 1.00 98.44 191 GLN A N 1
ATOM 1509 C CA . GLN A 1 191 ? 11.441 -16.305 2.636 1.00 98.44 191 GLN A CA 1
ATOM 1510 C C . GLN A 1 191 ? 10.807 -16.504 4.017 1.00 98.44 191 GLN A C 1
ATOM 1512 O O . GLN A 1 191 ? 10.466 -17.630 4.382 1.00 98.44 191 GLN A O 1
ATOM 1517 N N . ASP A 1 192 ? 10.609 -15.416 4.760 1.00 98.31 192 ASP A N 1
ATOM 1518 C CA . ASP A 1 192 ? 10.155 -15.487 6.146 1.00 98.31 192 ASP A CA 1
ATOM 1519 C C . ASP A 1 192 ? 8.640 -15.680 6.254 1.00 98.31 192 ASP A C 1
ATOM 1521 O O . ASP A 1 192 ? 8.177 -16.385 7.150 1.00 98.31 192 ASP A O 1
ATOM 1525 N N . TYR A 1 193 ? 7.849 -15.073 5.361 1.00 98.25 193 TYR A N 1
ATOM 1526 C CA . TYR A 1 193 ? 6.407 -14.905 5.582 1.00 98.25 193 TYR A CA 1
ATOM 1527 C C . TYR A 1 193 ? 5.510 -15.412 4.449 1.00 98.25 193 TYR A C 1
ATOM 1529 O O . TYR A 1 193 ? 4.297 -15.472 4.654 1.00 98.25 193 TYR A O 1
ATOM 1537 N N . ALA A 1 194 ? 6.026 -15.832 3.282 1.00 96.19 194 ALA A N 1
ATOM 1538 C CA . ALA A 1 194 ? 5.159 -16.295 2.184 1.00 96.19 194 ALA A CA 1
ATOM 1539 C C . ALA A 1 194 ? 4.254 -17.467 2.594 1.00 96.19 194 ALA A C 1
ATOM 1541 O O . ALA A 1 194 ? 3.114 -17.553 2.136 1.00 96.19 194 ALA A O 1
ATOM 1542 N N . HIS A 1 195 ? 4.711 -18.332 3.504 1.00 97.56 195 HIS A N 1
ATOM 1543 C CA . HIS A 1 195 ? 3.914 -19.438 4.038 1.00 97.56 195 HIS A CA 1
ATOM 1544 C C . HIS A 1 195 ? 2.645 -18.976 4.788 1.00 97.56 195 HIS A C 1
ATOM 1546 O O . HIS A 1 195 ? 1.662 -19.711 4.824 1.00 97.56 195 HIS A O 1
ATOM 1552 N N . LEU A 1 196 ? 2.633 -17.753 5.332 1.00 98.44 196 LEU A N 1
ATOM 1553 C CA . LEU A 1 196 ? 1.475 -17.131 5.994 1.00 98.44 196 LEU A CA 1
ATOM 1554 C C . LEU A 1 196 ? 0.533 -16.424 5.007 1.00 98.44 196 LEU A C 1
ATOM 1556 O O . LEU A 1 196 ? -0.596 -16.087 5.363 1.00 98.44 196 LEU A O 1
ATOM 1560 N N . MET A 1 197 ? 0.994 -16.189 3.775 1.00 98.25 197 MET A N 1
ATOM 1561 C CA . MET A 1 197 ? 0.301 -15.405 2.745 1.00 98.25 197 MET A CA 1
ATOM 1562 C C . MET A 1 197 ? -0.225 -16.255 1.580 1.00 98.25 197 MET A C 1
ATOM 1564 O O . MET A 1 197 ? -0.718 -15.713 0.591 1.00 98.25 197 MET A O 1
ATOM 1568 N N . GLN A 1 198 ? -0.137 -17.583 1.673 1.00 98.19 198 GLN A N 1
ATOM 1569 C CA . GLN A 1 198 ? -0.581 -18.491 0.613 1.00 98.19 198 GLN A CA 1
ATOM 1570 C C . GLN A 1 198 ? -2.054 -18.261 0.252 1.00 98.19 198 GLN A C 1
ATOM 1572 O O . GLN A 1 198 ? -2.919 -18.218 1.127 1.00 98.19 198 GLN A O 1
ATOM 1577 N N . ASN A 1 199 ? -2.334 -18.129 -1.047 1.00 97.62 199 ASN A N 1
ATOM 1578 C CA . ASN A 1 199 ? -3.644 -17.817 -1.633 1.00 97.62 199 ASN A CA 1
ATOM 1579 C C . ASN A 1 199 ? -4.284 -16.489 -1.177 1.00 97.62 199 ASN A C 1
ATOM 1581 O O . ASN A 1 199 ? -5.417 -16.197 -1.574 1.00 97.62 199 ASN A O 1
ATOM 1585 N N . LYS A 1 200 ? -3.587 -15.672 -0.378 1.00 98.50 200 LYS A N 1
ATOM 1586 C CA . LYS A 1 200 ? -4.051 -14.336 0.008 1.00 98.50 200 LYS A CA 1
ATOM 1587 C C . LYS A 1 200 ? -3.768 -13.331 -1.100 1.00 98.50 200 LYS A C 1
ATOM 1589 O O . LYS A 1 200 ? -2.866 -13.529 -1.918 1.00 98.50 200 LYS A O 1
ATOM 1594 N N . VAL A 1 201 ? -4.532 -12.242 -1.108 1.00 98.75 201 VAL A N 1
ATOM 1595 C CA . VAL A 1 201 ? -4.211 -11.085 -1.948 1.00 98.75 201 VAL A CA 1
ATOM 1596 C C . VAL A 1 201 ? -3.032 -10.365 -1.314 1.00 98.75 201 VAL A C 1
ATOM 1598 O O . VAL A 1 201 ? -3.097 -9.966 -0.151 1.00 98.75 201 VAL A O 1
ATOM 1601 N N . VAL A 1 202 ? -1.957 -10.209 -2.080 1.00 98.88 202 VAL A N 1
ATOM 1602 C CA . VAL A 1 202 ? -0.778 -9.455 -1.652 1.00 98.88 202 VAL A CA 1
ATOM 1603 C C . VAL A 1 202 ? -0.605 -8.284 -2.597 1.00 98.88 202 VAL A C 1
ATOM 1605 O O . VAL A 1 202 ? -0.446 -8.477 -3.799 1.00 98.88 202 VAL A O 1
ATOM 1608 N N . ILE A 1 203 ? -0.665 -7.073 -2.057 1.00 98.94 203 ILE A N 1
ATOM 1609 C CA . ILE A 1 203 ? -0.489 -5.837 -2.808 1.00 98.94 203 ILE A CA 1
ATOM 1610 C C . ILE A 1 203 ? 0.948 -5.356 -2.600 1.00 98.94 203 ILE A C 1
ATOM 1612 O O . ILE A 1 203 ? 1.353 -5.055 -1.478 1.00 98.94 203 ILE A O 1
ATOM 1616 N N . ASP A 1 204 ? 1.715 -5.277 -3.683 1.00 98.69 204 ASP A N 1
ATOM 1617 C CA . ASP A 1 204 ? 3.095 -4.791 -3.689 1.00 98.69 204 ASP A CA 1
ATOM 1618 C C . ASP A 1 204 ? 3.164 -3.383 -4.296 1.00 98.69 204 ASP A C 1
ATOM 1620 O O . ASP A 1 204 ? 2.867 -3.200 -5.482 1.00 98.69 204 ASP A O 1
ATOM 1624 N N . CYS A 1 205 ? 3.614 -2.399 -3.507 1.00 98.38 205 CYS A N 1
ATOM 1625 C CA . CYS A 1 205 ? 3.880 -1.028 -3.965 1.00 98.38 205 CYS A CA 1
ATOM 1626 C C . CYS A 1 205 ? 5.374 -0.736 -4.194 1.00 98.38 205 CYS A C 1
ATOM 1628 O O . CYS A 1 205 ? 5.787 0.421 -4.314 1.00 98.38 205 CYS A O 1
ATOM 1630 N N . GLY A 1 206 ? 6.213 -1.771 -4.218 1.00 97.06 206 GLY A N 1
ATOM 1631 C CA . GLY A 1 206 ? 7.658 -1.672 -4.332 1.00 97.06 206 GLY A CA 1
ATOM 1632 C C . GLY A 1 206 ? 8.114 -0.950 -5.599 1.00 97.06 206 GLY A C 1
ATOM 1633 O O . GLY A 1 206 ? 7.534 -1.095 -6.674 1.00 97.06 206 GLY A O 1
ATOM 1634 N N . ASN A 1 207 ? 9.182 -0.168 -5.458 1.00 97.19 207 ASN A N 1
ATOM 1635 C CA . ASN A 1 207 ? 9.905 0.450 -6.564 1.00 97.19 207 ASN A CA 1
ATOM 1636 C C . ASN A 1 207 ? 11.403 0.162 -6.370 1.00 97.19 207 ASN A C 1
ATOM 1638 O O . ASN A 1 207 ? 11.981 0.685 -5.401 1.00 97.19 207 ASN A O 1
ATOM 1642 N N . PRO A 1 208 ? 12.033 -0.651 -7.237 1.00 96.88 208 PRO A N 1
ATOM 1643 C CA . PRO A 1 208 ? 13.461 -0.915 -7.175 1.00 96.88 208 PRO A CA 1
ATOM 1644 C C . PRO A 1 208 ? 14.271 0.354 -7.442 1.00 96.88 208 PRO A C 1
ATOM 1646 O O . PRO A 1 208 ? 13.925 1.199 -8.275 1.00 96.88 208 PRO A O 1
ATOM 1649 N N . ARG A 1 209 ? 15.367 0.501 -6.703 1.00 94.75 209 ARG A N 1
ATOM 1650 C CA . ARG A 1 209 ? 16.277 1.638 -6.793 1.00 94.75 209 ARG A CA 1
ATOM 1651 C C . ARG A 1 209 ? 17.713 1.160 -6.689 1.00 94.75 209 ARG A C 1
ATOM 1653 O O . ARG A 1 209 ? 18.131 0.796 -5.599 1.00 94.75 209 ARG A O 1
ATOM 1660 N N . ALA A 1 210 ? 18.483 1.225 -7.772 1.00 93.12 210 ALA A N 1
ATOM 1661 C CA . ALA A 1 210 ? 19.888 0.801 -7.772 1.00 93.12 210 ALA A CA 1
ATOM 1662 C C . ALA A 1 210 ? 20.720 1.464 -6.655 1.00 93.12 210 ALA A C 1
ATOM 1664 O O . ALA A 1 210 ? 21.535 0.812 -6.011 1.00 93.12 210 ALA A O 1
ATOM 1665 N N . ASP A 1 211 ? 20.448 2.736 -6.348 1.00 93.88 211 ASP A N 1
ATOM 1666 C CA . ASP A 1 211 ? 21.145 3.498 -5.306 1.00 93.88 211 ASP A CA 1
ATOM 1667 C C . ASP A 1 211 ? 20.810 3.069 -3.864 1.00 93.88 211 ASP A C 1
ATOM 1669 O O . ASP A 1 211 ? 21.551 3.401 -2.942 1.00 93.88 211 ASP A O 1
ATOM 1673 N N . ARG A 1 212 ? 19.708 2.335 -3.657 1.00 95.38 212 ARG A N 1
ATOM 1674 C CA . ARG A 1 212 ? 19.264 1.831 -2.342 1.00 95.38 212 ARG A CA 1
ATOM 1675 C C . ARG A 1 212 ? 19.362 0.310 -2.229 1.00 95.38 212 ARG A C 1
ATOM 1677 O O . ARG A 1 212 ? 19.648 -0.208 -1.158 1.00 95.38 212 ARG A O 1
ATOM 1684 N N . ASP A 1 213 ? 19.055 -0.385 -3.314 1.00 96.69 213 ASP A N 1
ATOM 1685 C CA . ASP A 1 213 ? 18.792 -1.821 -3.366 1.00 96.69 213 ASP A CA 1
ATOM 1686 C C . ASP A 1 213 ? 19.895 -2.591 -4.117 1.00 96.69 213 ASP A C 1
ATOM 1688 O O . ASP A 1 213 ? 19.901 -3.817 -4.100 1.00 96.69 213 ASP A O 1
ATOM 1692 N N . GLY A 1 214 ? 20.851 -1.898 -4.747 1.00 94.62 214 GLY A N 1
ATOM 1693 C CA . GLY A 1 214 ? 21.983 -2.521 -5.434 1.00 94.62 214 GLY A CA 1
ATOM 1694 C C . GLY A 1 214 ? 21.603 -3.261 -6.728 1.00 94.62 214 GLY A C 1
ATOM 1695 O O . GLY A 1 214 ? 20.549 -2.986 -7.304 1.00 94.62 214 GLY A O 1
ATOM 1696 N N . PRO A 1 215 ? 22.444 -4.207 -7.196 1.00 95.31 215 PRO A N 1
ATOM 1697 C CA . PRO A 1 215 ? 22.284 -4.858 -8.503 1.00 95.31 215 PRO A CA 1
ATOM 1698 C C . PRO A 1 215 ? 20.938 -5.562 -8.723 1.00 95.31 215 PRO A C 1
ATOM 1700 O O . PRO A 1 215 ? 20.429 -5.572 -9.840 1.00 95.31 215 PRO A O 1
ATOM 1703 N N . MET A 1 216 ? 20.305 -6.083 -7.663 1.00 94.88 216 MET A N 1
ATOM 1704 C CA . MET A 1 216 ? 18.988 -6.726 -7.791 1.00 94.88 216 MET A CA 1
ATOM 1705 C C . MET A 1 216 ? 17.904 -5.763 -8.291 1.00 94.88 216 MET A C 1
ATOM 1707 O O . MET A 1 216 ? 16.922 -6.199 -8.890 1.00 94.88 216 MET A O 1
ATOM 1711 N N . ALA A 1 217 ? 18.055 -4.454 -8.055 1.00 96.81 217 ALA A N 1
ATOM 1712 C CA . ALA A 1 217 ? 17.118 -3.482 -8.594 1.00 96.81 217 ALA A CA 1
ATOM 1713 C C . ALA A 1 217 ? 17.264 -3.324 -10.103 1.00 96.81 217 ALA A C 1
ATOM 1715 O O . ALA A 1 217 ? 16.242 -3.224 -10.774 1.00 96.81 217 ALA A O 1
ATOM 1716 N N . ASP A 1 218 ? 18.486 -3.338 -10.637 1.00 96.06 218 ASP A N 1
ATOM 1717 C CA . ASP A 1 218 ? 18.707 -3.257 -12.084 1.00 96.06 218 ASP A CA 1
ATOM 1718 C C . ASP A 1 218 ? 18.104 -4.478 -12.790 1.00 96.06 218 ASP A C 1
ATOM 1720 O O . ASP A 1 218 ? 17.417 -4.338 -13.803 1.00 96.06 218 ASP A O 1
ATOM 1724 N N . GLU A 1 219 ? 18.272 -5.668 -12.206 1.00 95.81 219 GLU A N 1
ATOM 1725 C CA . GLU A 1 219 ? 17.654 -6.905 -12.695 1.00 95.81 219 GLU A CA 1
ATOM 1726 C C . GLU A 1 219 ? 16.119 -6.839 -12.656 1.00 95.81 219 GLU A C 1
ATOM 1728 O O . GLU A 1 219 ? 15.456 -7.162 -13.646 1.00 95.81 219 GLU A O 1
ATOM 1733 N N . ALA A 1 220 ? 15.543 -6.375 -11.541 1.00 97.12 220 ALA A N 1
ATOM 1734 C CA . ALA A 1 220 ? 14.097 -6.230 -11.395 1.00 97.12 220 ALA A CA 1
ATOM 1735 C C . ALA A 1 220 ? 13.510 -5.184 -12.356 1.00 97.12 220 ALA A C 1
ATOM 1737 O O . ALA A 1 220 ? 12.448 -5.416 -12.930 1.00 97.12 220 ALA A O 1
ATOM 1738 N N . ILE A 1 221 ? 14.205 -4.062 -12.573 1.00 96.31 221 ILE A N 1
ATOM 1739 C CA . ILE A 1 221 ? 13.811 -3.023 -13.537 1.00 96.31 221 ILE A CA 1
ATOM 1740 C C . ILE A 1 221 ? 13.848 -3.582 -14.962 1.00 96.31 221 ILE A C 1
ATOM 1742 O O . ILE A 1 221 ? 12.895 -3.395 -15.716 1.00 96.31 221 ILE A O 1
ATOM 1746 N N . ALA A 1 222 ? 14.916 -4.296 -15.331 1.00 96.25 222 ALA A N 1
ATOM 1747 C CA . ALA A 1 222 ? 15.051 -4.882 -16.663 1.00 96.25 222 ALA A CA 1
ATOM 1748 C C . ALA A 1 222 ? 13.969 -5.938 -16.948 1.00 96.25 222 ALA A C 1
ATOM 1750 O O . ALA A 1 222 ? 13.453 -6.014 -18.065 1.00 96.25 222 ALA A O 1
ATOM 1751 N N . LYS A 1 223 ? 13.608 -6.736 -15.936 1.00 96.75 223 LYS A N 1
ATOM 1752 C CA . LYS A 1 223 ? 12.543 -7.747 -16.016 1.00 96.75 223 LYS A CA 1
ATOM 1753 C C . LYS A 1 223 ? 11.134 -7.132 -15.984 1.00 96.75 223 LYS A C 1
ATOM 1755 O O . LYS A 1 223 ? 10.227 -7.663 -16.622 1.00 96.75 223 LYS A O 1
ATOM 1760 N N . GLY A 1 224 ? 10.964 -6.007 -15.293 1.00 97.12 224 GLY A N 1
ATOM 1761 C CA . GLY A 1 224 ? 9.675 -5.416 -14.942 1.00 97.12 224 GLY A CA 1
ATOM 1762 C C . GLY A 1 224 ? 9.223 -5.876 -13.557 1.00 97.12 224 GLY A C 1
ATOM 1763 O O . GLY A 1 224 ? 9.241 -7.074 -13.253 1.00 97.12 224 GLY A O 1
A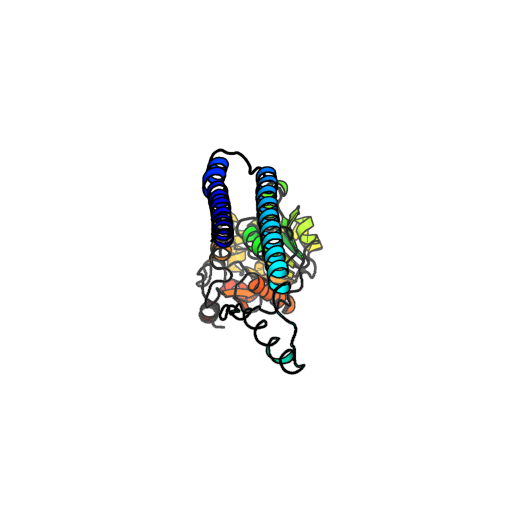TOM 1764 N N . THR A 1 225 ? 8.807 -4.932 -12.708 1.00 95.44 225 THR A N 1
ATOM 1765 C CA . THR A 1 225 ? 8.602 -5.214 -11.276 1.00 95.44 225 THR A CA 1
ATOM 1766 C C . THR A 1 225 ? 7.519 -6.240 -10.994 1.00 95.44 225 THR A C 1
ATOM 1768 O O . THR A 1 225 ? 7.706 -7.053 -10.104 1.00 95.44 225 THR A O 1
ATOM 1771 N N . GLY A 1 226 ? 6.414 -6.263 -11.744 1.00 96.94 226 GLY A N 1
ATOM 1772 C CA . GLY A 1 226 ? 5.345 -7.241 -11.510 1.00 96.94 226 GLY A CA 1
ATOM 1773 C C . GLY A 1 226 ? 5.828 -8.682 -11.663 1.00 96.94 226 GLY A C 1
ATOM 1774 O O . GLY A 1 226 ? 5.551 -9.519 -10.806 1.00 96.94 226 GLY A O 1
ATOM 1775 N N . VAL A 1 227 ? 6.621 -8.949 -12.705 1.00 98.12 227 VAL A N 1
ATOM 1776 C CA . VAL A 1 227 ? 7.209 -10.272 -12.960 1.00 98.12 227 VAL A CA 1
ATOM 1777 C C . VAL A 1 227 ? 8.315 -10.581 -11.948 1.00 98.12 227 VAL A C 1
ATOM 1779 O O . VAL A 1 227 ? 8.370 -11.690 -11.427 1.00 98.12 227 VAL A O 1
ATOM 1782 N N . ALA A 1 228 ? 9.175 -9.608 -11.630 1.00 98.12 228 ALA A N 1
ATOM 1783 C CA . ALA A 1 228 ? 10.252 -9.800 -10.658 1.00 98.12 228 ALA A CA 1
ATOM 1784 C C . ALA A 1 228 ? 9.723 -10.049 -9.231 1.00 98.12 228 ALA A C 1
ATOM 1786 O O . ALA A 1 228 ? 10.171 -10.977 -8.564 1.00 98.12 228 ALA A O 1
ATOM 1787 N N . SER A 1 229 ? 8.746 -9.266 -8.766 1.00 98.12 229 SER A N 1
ATOM 1788 C CA . SER A 1 229 ? 8.134 -9.419 -7.441 1.00 98.12 229 SER A CA 1
ATOM 1789 C C . SER A 1 229 ? 7.429 -10.765 -7.271 1.00 98.12 229 SER A C 1
ATOM 1791 O O . SER A 1 229 ? 7.474 -11.341 -6.183 1.00 98.12 229 SER A O 1
ATOM 1793 N N . ALA A 1 230 ? 6.820 -11.300 -8.336 1.00 98.00 230 ALA A N 1
ATOM 1794 C CA . ALA A 1 230 ? 6.157 -12.605 -8.305 1.00 98.00 230 ALA A CA 1
ATOM 1795 C C . ALA A 1 230 ? 7.118 -13.758 -7.965 1.00 98.00 230 ALA A C 1
ATOM 1797 O O . ALA A 1 230 ? 6.717 -14.712 -7.299 1.00 98.00 230 ALA A O 1
ATOM 1798 N N . GLU A 1 231 ? 8.395 -13.658 -8.353 1.00 97.75 231 GLU A N 1
ATOM 1799 C CA . GLU A 1 231 ? 9.413 -14.676 -8.049 1.00 97.75 231 GLU A CA 1
ATOM 1800 C C . GLU A 1 231 ? 9.734 -14.757 -6.553 1.00 97.75 231 GLU A C 1
ATOM 1802 O O . GLU A 1 231 ? 10.093 -15.822 -6.050 1.00 97.75 231 GLU A O 1
ATOM 1807 N N . TYR A 1 232 ? 9.576 -13.648 -5.828 1.00 97.69 232 TYR A N 1
ATOM 1808 C CA . TYR A 1 232 ? 9.832 -13.585 -4.390 1.00 97.69 232 TYR A CA 1
ATOM 1809 C C . TYR A 1 232 ? 8.619 -13.973 -3.542 1.00 97.69 232 TYR A C 1
ATOM 1811 O O . TYR A 1 232 ? 8.777 -14.257 -2.357 1.00 97.69 232 TYR A O 1
ATOM 1819 N N . LEU A 1 233 ? 7.416 -13.999 -4.116 1.00 97.44 233 LEU A N 1
ATOM 1820 C CA . LEU A 1 233 ? 6.167 -14.245 -3.390 1.00 97.44 233 LEU A CA 1
ATOM 1821 C C . LEU A 1 233 ? 5.372 -15.413 -4.004 1.00 97.44 233 LEU A C 1
ATOM 1823 O O . LEU A 1 233 ? 4.217 -15.239 -4.398 1.00 97.44 233 LEU A O 1
ATOM 1827 N N . PRO A 1 234 ? 5.950 -16.624 -4.101 1.00 95.88 234 PRO A N 1
ATOM 1828 C CA . PRO A 1 234 ? 5.262 -17.750 -4.718 1.00 95.88 234 PRO A CA 1
ATOM 1829 C C . PRO A 1 234 ? 3.998 -18.144 -3.938 1.00 95.88 234 PRO A C 1
ATOM 1831 O O . PRO A 1 234 ? 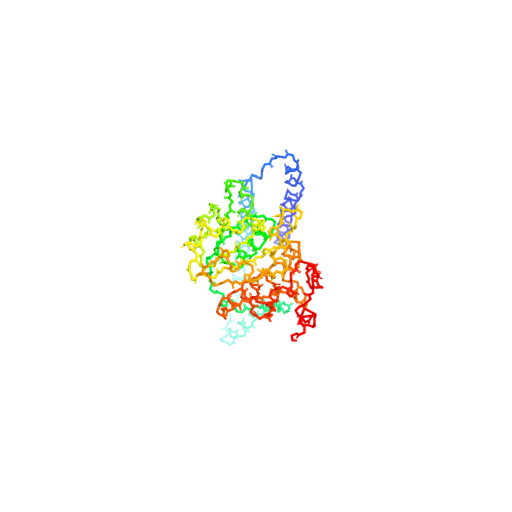3.987 -18.207 -2.705 1.00 95.88 234 PRO A O 1
ATOM 1834 N N . GLY A 1 235 ? 2.930 -18.453 -4.678 1.00 96.06 235 GLY A N 1
ATOM 1835 C CA . GLY A 1 235 ? 1.665 -18.953 -4.129 1.00 96.06 235 GLY A CA 1
ATOM 1836 C C . GLY A 1 235 ? 0.714 -17.881 -3.588 1.00 96.06 235 GLY A C 1
ATOM 1837 O O . GLY A 1 235 ? -0.358 -18.222 -3.088 1.00 96.06 235 GLY A O 1
ATOM 1838 N N . VAL A 1 236 ? 1.062 -16.595 -3.696 1.00 98.56 236 VAL A N 1
ATOM 1839 C CA . VAL A 1 236 ? 0.154 -15.484 -3.365 1.00 98.56 236 VAL A CA 1
ATOM 1840 C C . VAL A 1 236 ? -0.586 -14.994 -4.614 1.00 98.56 236 VAL A C 1
ATOM 1842 O O . VAL A 1 236 ? -0.126 -15.178 -5.741 1.00 98.56 236 VAL A O 1
ATOM 1845 N N . ARG A 1 237 ? -1.723 -14.321 -4.424 1.00 98.62 237 ARG A N 1
ATOM 1846 C CA . ARG A 1 237 ? -2.448 -13.620 -5.496 1.00 98.62 237 ARG A CA 1
ATOM 1847 C C . ARG A 1 237 ? -1.901 -12.197 -5.579 1.00 98.62 237 ARG A C 1
ATOM 1849 O O . ARG A 1 237 ? -2.444 -11.279 -4.964 1.00 98.62 237 ARG A O 1
ATOM 1856 N N . LEU A 1 238 ? -0.753 -12.058 -6.243 1.00 98.81 238 LEU A N 1
ATOM 1857 C CA . LEU A 1 238 ? 0.010 -10.810 -6.287 1.00 98.81 238 LEU A CA 1
ATOM 1858 C C . LEU A 1 238 ? -0.690 -9.755 -7.153 1.00 98.81 238 LEU A C 1
ATOM 1860 O O . LEU A 1 238 ? -1.094 -10.025 -8.284 1.00 98.81 238 LEU A O 1
ATOM 1864 N N . VAL A 1 239 ? -0.773 -8.536 -6.623 1.00 98.88 239 VAL A N 1
ATOM 1865 C CA . VAL A 1 239 ? -1.263 -7.347 -7.319 1.00 98.88 239 VAL A CA 1
ATOM 1866 C C . VAL A 1 239 ? -0.255 -6.214 -7.142 1.00 98.88 239 VAL A C 1
ATOM 1868 O O . VAL A 1 239 ? 0.177 -5.906 -6.033 1.00 98.88 239 VAL A O 1
ATOM 1871 N N . ARG A 1 240 ? 0.112 -5.561 -8.239 1.00 98.75 240 ARG A N 1
ATOM 1872 C CA . ARG A 1 240 ? 0.894 -4.324 -8.249 1.00 98.75 240 ARG A CA 1
ATOM 1873 C C . ARG A 1 240 ? -0.064 -3.143 -8.204 1.00 98.75 240 ARG A C 1
ATOM 1875 O O . ARG A 1 240 ? -0.888 -2.999 -9.103 1.00 98.75 240 ARG A O 1
ATOM 1882 N N . ALA A 1 241 ? 0.042 -2.323 -7.164 1.00 98.75 241 ALA A N 1
ATOM 1883 C CA . ALA A 1 241 ? -0.720 -1.086 -7.004 1.00 98.75 241 ALA A CA 1
ATOM 1884 C C . ALA A 1 241 ? 0.019 -0.129 -6.055 1.00 98.75 241 ALA A C 1
ATOM 1886 O O . ALA A 1 241 ? 0.950 -0.528 -5.356 1.00 98.75 241 ALA A O 1
ATOM 1887 N N . PHE A 1 242 ? -0.400 1.139 -6.020 1.00 98.62 242 PHE A N 1
ATOM 1888 C CA . PHE A 1 242 ? 0.135 2.194 -5.141 1.00 98.62 242 PHE A CA 1
ATOM 1889 C C . PHE A 1 242 ? 1.628 2.538 -5.303 1.00 98.62 242 PHE A C 1
ATOM 1891 O O . PHE A 1 242 ? 2.144 3.393 -4.588 1.00 98.62 242 PHE A O 1
ATOM 1898 N N . ASN A 1 243 ? 2.357 1.923 -6.235 1.00 97.75 243 ASN A N 1
ATOM 1899 C CA . ASN A 1 243 ? 3.766 2.247 -6.463 1.00 97.75 243 ASN A CA 1
ATOM 1900 C C . ASN A 1 243 ? 3.942 3.588 -7.202 1.00 97.75 243 ASN A C 1
ATOM 1902 O O . ASN A 1 243 ? 4.993 4.209 -7.062 1.00 97.75 243 ASN A O 1
ATOM 1906 N N . ALA A 1 244 ? 2.940 4.013 -7.980 1.00 97.00 244 ALA A N 1
ATOM 1907 C CA . ALA A 1 244 ? 2.958 5.226 -8.801 1.00 97.00 244 ALA A CA 1
ATOM 1908 C C . ALA A 1 244 ? 2.288 6.445 -8.134 1.00 97.00 244 ALA A C 1
ATOM 1910 O O . ALA A 1 244 ? 2.130 7.472 -8.789 1.00 97.00 244 ALA A O 1
ATOM 1911 N N . ILE A 1 245 ? 1.929 6.343 -6.850 1.00 96.81 245 ILE A N 1
ATOM 1912 C CA . ILE A 1 245 ? 1.391 7.439 -6.034 1.00 96.81 245 ILE A CA 1
ATOM 1913 C C . ILE A 1 245 ? 2.331 7.727 -4.857 1.00 96.81 245 ILE A C 1
ATOM 1915 O O . ILE A 1 245 ? 2.958 6.828 -4.290 1.00 96.81 245 ILE A O 1
ATOM 1919 N N . SER A 1 246 ? 2.466 8.996 -4.493 1.00 96.31 246 SER A N 1
ATOM 1920 C CA . SER A 1 246 ? 3.238 9.442 -3.339 1.00 96.31 246 SER A CA 1
ATOM 1921 C C . SER A 1 246 ? 2.395 9.480 -2.067 1.00 96.31 246 SER A C 1
ATOM 1923 O O . SER A 1 246 ? 1.196 9.728 -2.079 1.00 96.31 246 SER A O 1
ATOM 1925 N N . TRP A 1 247 ? 3.058 9.314 -0.924 1.00 95.88 247 TRP A N 1
ATOM 1926 C CA . TRP A 1 247 ? 2.426 9.485 0.386 1.00 95.88 247 TRP A CA 1
ATOM 1927 C C . TRP A 1 247 ? 1.882 10.911 0.609 1.00 95.88 247 TRP A C 1
ATOM 1929 O O . TRP A 1 247 ? 0.987 11.082 1.428 1.00 95.88 247 TRP A O 1
ATOM 1939 N N . ILE A 1 248 ? 2.414 11.911 -0.110 1.00 96.56 248 ILE A N 1
ATOM 1940 C CA . ILE A 1 248 ? 1.924 13.297 -0.082 1.00 96.56 248 ILE A CA 1
ATOM 1941 C C . ILE A 1 248 ? 0.557 13.355 -0.761 1.00 96.56 248 ILE A C 1
ATOM 1943 O O . ILE A 1 248 ? -0.397 13.803 -0.142 1.00 96.56 248 ILE A O 1
ATOM 1947 N N . GLU A 1 249 ? 0.428 12.798 -1.970 1.00 96.38 249 GLU A N 1
ATOM 1948 C CA . GLU A 1 249 ? -0.861 12.710 -2.674 1.00 96.38 249 GLU A CA 1
ATOM 1949 C C . GLU A 1 249 ? -1.895 11.923 -1.848 1.00 96.38 249 GLU A C 1
ATOM 1951 O O . GLU A 1 249 ? -3.033 12.355 -1.729 1.00 96.38 249 GLU A O 1
ATOM 1956 N N . VAL A 1 250 ? -1.510 10.824 -1.185 1.00 96.75 250 VAL A N 1
ATOM 1957 C CA . VAL A 1 250 ? -2.417 10.088 -0.270 1.00 96.75 250 VAL A CA 1
ATOM 1958 C C . VAL A 1 250 ? -2.908 10.964 0.898 1.00 96.75 250 VAL A C 1
ATOM 1960 O O . VAL A 1 250 ? -4.040 10.815 1.370 1.00 96.75 250 VAL A O 1
ATOM 1963 N N . GLY A 1 251 ? -2.065 11.874 1.387 1.00 93.62 251 GLY A N 1
ATOM 1964 C CA . GLY A 1 251 ? -2.411 12.805 2.459 1.00 93.62 251 GLY A CA 1
ATOM 1965 C C . GLY A 1 251 ? -3.273 13.979 1.991 1.00 93.62 251 GLY A C 1
ATOM 1966 O O . GLY A 1 251 ? -4.240 14.319 2.667 1.00 93.62 251 GLY A O 1
ATOM 1967 N N . GLU A 1 252 ? -2.939 14.569 0.846 1.00 94.69 252 GLU A N 1
ATOM 1968 C CA . GLU A 1 252 ? -3.455 15.873 0.405 1.00 94.69 252 GLU A CA 1
ATOM 1969 C C . GLU A 1 252 ? -4.564 15.774 -0.655 1.00 94.69 252 GLU A C 1
ATOM 1971 O O . GLU A 1 252 ? -5.426 16.645 -0.711 1.00 94.69 252 GLU A O 1
ATOM 1976 N N . GLU A 1 253 ? -4.580 14.712 -1.465 1.00 95.56 253 GLU A N 1
ATOM 1977 C CA . GLU A 1 253 ? -5.437 14.593 -2.659 1.00 95.56 253 GLU A CA 1
ATOM 1978 C C . GLU A 1 253 ? -6.509 13.495 -2.542 1.00 95.56 253 GLU A C 1
ATOM 1980 O O . GLU A 1 253 ? -7.336 13.329 -3.443 1.00 95.56 253 GLU A O 1
ATOM 1985 N N . ALA A 1 254 ? -6.514 12.734 -1.443 1.00 92.69 254 ALA A N 1
ATOM 1986 C CA . ALA A 1 254 ? -7.555 11.746 -1.173 1.00 92.69 254 ALA A CA 1
ATOM 1987 C C . ALA A 1 254 ? -8.936 12.420 -1.120 1.00 92.69 254 ALA A C 1
ATOM 1989 O O . ALA A 1 254 ? -9.114 13.424 -0.430 1.00 92.69 254 ALA A O 1
ATOM 1990 N N . PHE A 1 255 ? -9.918 11.850 -1.826 1.00 93.69 255 PHE A N 1
ATOM 1991 C CA . PHE A 1 255 ? -11.289 12.378 -1.908 1.00 93.69 255 PHE A CA 1
ATOM 1992 C C . PHE A 1 255 ? -11.388 13.818 -2.435 1.00 93.69 255 PHE A C 1
ATOM 1994 O O . PHE A 1 255 ? -12.348 14.523 -2.112 1.00 93.69 255 PHE A O 1
ATOM 2001 N N . ARG A 1 256 ? -10.415 14.268 -3.239 1.00 93.56 256 ARG A N 1
ATOM 2002 C CA . ARG A 1 256 ? -10.447 15.607 -3.836 1.00 93.56 256 ARG A CA 1
ATOM 2003 C C . ARG A 1 256 ? -11.724 15.857 -4.639 1.00 93.56 256 ARG A C 1
ATOM 2005 O O . ARG A 1 256 ? -12.309 14.941 -5.220 1.00 93.56 256 ARG A O 1
ATOM 2012 N N . ASP A 1 257 ? -12.108 17.125 -4.727 1.00 91.00 257 ASP A N 1
ATOM 2013 C CA . ASP A 1 257 ? -13.191 17.549 -5.607 1.00 91.00 257 ASP A CA 1
ATOM 2014 C C . ASP A 1 257 ? -12.809 17.356 -7.085 1.00 91.00 257 ASP A C 1
ATOM 2016 O O . ASP A 1 257 ? -11.676 17.604 -7.498 1.00 91.00 257 ASP A O 1
ATOM 2020 N N . GLY A 1 258 ? -13.782 16.964 -7.910 1.00 92.94 258 GLY A N 1
ATOM 2021 C CA . GLY A 1 258 ? -13.581 16.750 -9.345 1.00 92.94 258 GLY A CA 1
ATOM 2022 C C . GLY A 1 258 ? -13.074 15.347 -9.688 1.00 92.94 258 GLY A C 1
ATOM 2023 O O . GLY A 1 258 ? -13.491 14.362 -9.080 1.00 92.94 258 GLY A O 1
ATOM 2024 N N . ASP A 1 259 ? -12.233 15.253 -10.720 1.00 95.44 259 ASP A N 1
ATOM 2025 C CA . ASP A 1 259 ? -11.721 13.974 -11.218 1.00 95.44 259 ASP A CA 1
ATOM 2026 C C . ASP A 1 259 ? -10.646 13.429 -10.278 1.00 95.44 259 ASP A C 1
ATOM 2028 O O . ASP A 1 259 ? -9.660 14.109 -10.004 1.00 95.44 259 ASP A O 1
ATOM 2032 N N . LEU A 1 260 ? -10.788 12.193 -9.805 1.00 97.69 260 LEU A N 1
ATOM 2033 C CA . LEU A 1 260 ? -9.844 11.581 -8.866 1.00 97.69 260 LEU A CA 1
ATOM 2034 C C . LEU A 1 260 ? -8.516 11.207 -9.541 1.00 97.69 260 LEU A C 1
ATOM 2036 O O . LEU A 1 260 ? -8.473 10.890 -10.735 1.00 97.69 260 LEU A O 1
ATOM 2040 N N . ILE A 1 261 ? -7.431 11.221 -8.760 1.00 98.19 261 ILE A N 1
ATOM 2041 C CA . ILE A 1 261 ? -6.130 10.700 -9.200 1.00 98.19 261 ILE A CA 1
ATOM 2042 C C . ILE A 1 261 ? -6.273 9.202 -9.490 1.00 98.19 261 ILE A C 1
ATOM 2044 O O . ILE A 1 261 ? -6.847 8.451 -8.697 1.00 98.19 261 ILE A O 1
ATOM 2048 N N . GLY A 1 262 ? -5.742 8.780 -10.636 1.00 98.38 262 GLY A N 1
ATOM 2049 C CA . GLY A 1 262 ? -5.721 7.389 -11.055 1.00 98.38 262 GLY A CA 1
ATOM 2050 C C . GLY A 1 262 ? -4.616 6.602 -10.352 1.00 98.38 262 GLY A C 1
ATOM 2051 O O . GLY A 1 262 ? -3.461 7.027 -10.344 1.00 98.38 262 GLY A O 1
ATOM 2052 N N . VAL A 1 263 ? -4.937 5.422 -9.822 1.00 98.75 263 VAL A N 1
ATOM 2053 C CA . VAL A 1 263 ? -3.942 4.462 -9.321 1.00 98.75 263 VAL A CA 1
ATOM 2054 C C . VAL A 1 263 ? -3.874 3.284 -10.292 1.00 98.75 263 VAL A C 1
ATOM 2056 O O . VAL A 1 263 ? -4.860 2.554 -10.418 1.00 98.75 263 VAL A O 1
ATOM 2059 N N . PRO A 1 264 ? -2.744 3.074 -10.995 1.00 98.75 264 PRO A N 1
ATOM 2060 C CA . PRO A 1 264 ? -2.605 1.945 -11.901 1.00 98.75 264 PRO A CA 1
ATOM 2061 C C . PRO A 1 264 ? -2.528 0.631 -11.117 1.00 98.75 264 PRO A C 1
ATOM 2063 O O . PRO A 1 264 ? -1.866 0.549 -10.078 1.00 98.75 264 PRO A O 1
ATOM 2066 N N . ILE A 1 265 ? -3.212 -0.394 -11.625 1.00 98.88 265 ILE A N 1
ATOM 2067 C CA . ILE A 1 265 ? -3.295 -1.724 -11.019 1.00 98.88 265 ILE A CA 1
ATOM 2068 C C . ILE A 1 265 ? -2.955 -2.782 -12.063 1.00 98.88 265 ILE A C 1
ATOM 2070 O O . ILE A 1 265 ? -3.536 -2.797 -13.149 1.00 98.88 265 ILE A O 1
ATOM 2074 N N . ALA A 1 266 ? -2.063 -3.706 -11.720 1.00 98.81 266 ALA A N 1
ATOM 2075 C CA . ALA A 1 266 ? -1.785 -4.887 -12.529 1.00 98.81 266 ALA A CA 1
ATOM 2076 C C . ALA A 1 266 ? -1.792 -6.160 -11.680 1.00 98.81 266 ALA A C 1
ATOM 2078 O O . ALA A 1 266 ? -1.279 -6.168 -10.563 1.00 98.81 266 ALA A O 1
ATOM 2079 N N . GLY A 1 267 ? -2.349 -7.244 -12.208 1.00 98.69 267 GLY A N 1
ATOM 2080 C CA . GLY A 1 267 ? -2.418 -8.532 -11.525 1.00 98.69 267 GLY A CA 1
ATOM 2081 C C . GLY A 1 267 ? -3.048 -9.604 -12.406 1.00 98.69 267 GLY A C 1
ATOM 2082 O O . GLY A 1 267 ? -3.920 -9.310 -13.221 1.00 98.69 267 GLY A O 1
ATOM 2083 N N . ASP A 1 268 ? -2.618 -10.851 -12.225 1.00 98.56 268 ASP A N 1
ATOM 2084 C CA . ASP A 1 268 ? -3.082 -11.979 -13.051 1.00 98.56 268 ASP A CA 1
ATOM 2085 C C . ASP A 1 268 ? -4.348 -12.648 -12.484 1.00 98.56 268 ASP A C 1
ATOM 2087 O O . ASP A 1 268 ? -5.059 -13.366 -13.187 1.00 98.56 268 ASP A O 1
ATOM 2091 N N . ASP A 1 269 ? -4.660 -12.398 -11.210 1.00 98.44 269 ASP A N 1
ATOM 2092 C CA . ASP A 1 269 ? -5.858 -12.901 -10.547 1.00 98.44 269 ASP A CA 1
ATOM 2093 C C . ASP A 1 269 ? -6.954 -11.826 -10.493 1.00 98.44 269 ASP A C 1
ATOM 2095 O O . ASP A 1 269 ? -6.857 -10.836 -9.764 1.00 98.44 269 ASP A O 1
ATOM 2099 N N . ALA A 1 270 ? -8.036 -12.044 -11.244 1.00 98.12 270 ALA A N 1
ATOM 2100 C CA . ALA A 1 270 ? -9.105 -11.059 -11.415 1.00 98.12 270 ALA A CA 1
ATOM 2101 C C . ALA A 1 270 ? -9.787 -10.657 -10.095 1.00 98.12 270 ALA A C 1
ATOM 2103 O O . ALA A 1 270 ? -10.137 -9.493 -9.904 1.00 98.12 270 ALA A O 1
ATOM 2104 N N . ALA A 1 271 ? -9.964 -11.598 -9.165 1.00 97.06 271 ALA A N 1
ATOM 2105 C CA . ALA A 1 271 ? -10.595 -11.299 -7.883 1.00 97.06 271 ALA A CA 1
ATOM 2106 C C . ALA A 1 271 ? -9.653 -10.527 -6.934 1.00 97.06 271 ALA A C 1
ATOM 2108 O O . ALA A 1 271 ? -10.120 -9.696 -6.161 1.00 97.06 271 ALA A O 1
ATOM 2109 N N . GLY A 1 272 ? -8.337 -10.735 -7.021 1.00 98.19 272 GLY A N 1
ATOM 2110 C CA . GLY A 1 272 ? -7.330 -9.951 -6.309 1.00 98.19 272 GLY A CA 1
ATOM 2111 C C . GLY A 1 272 ? -7.250 -8.527 -6.850 1.00 98.19 272 GLY A C 1
ATOM 2112 O O . GLY A 1 272 ? -7.247 -7.578 -6.070 1.00 98.19 272 GLY A O 1
ATOM 2113 N N . VAL A 1 273 ? -7.289 -8.367 -8.177 1.00 98.81 273 VAL A N 1
ATOM 2114 C CA . VAL A 1 273 ? -7.377 -7.051 -8.834 1.00 98.81 273 VAL A CA 1
ATOM 2115 C C . VAL A 1 273 ? -8.645 -6.307 -8.412 1.00 98.81 273 VAL A C 1
ATOM 2117 O O . VAL A 1 273 ? -8.576 -5.112 -8.125 1.00 98.81 273 VAL A O 1
ATOM 2120 N N . ALA A 1 274 ? -9.789 -6.992 -8.313 1.00 98.56 274 ALA A N 1
ATOM 2121 C CA . ALA A 1 274 ? -11.032 -6.387 -7.836 1.00 98.56 274 ALA A CA 1
ATOM 2122 C C . ALA A 1 274 ? -10.922 -5.906 -6.378 1.00 98.56 274 ALA A C 1
ATOM 2124 O O . ALA A 1 274 ? -11.318 -4.781 -6.080 1.00 98.56 274 ALA A O 1
ATOM 2125 N N . ILE A 1 275 ? -10.324 -6.711 -5.490 1.00 98.50 275 ILE A N 1
ATOM 2126 C CA . ILE A 1 275 ? -10.076 -6.325 -4.090 1.00 98.50 275 ILE A CA 1
ATOM 2127 C C . ILE A 1 275 ? -9.145 -5.108 -4.013 1.00 98.50 275 ILE A C 1
ATOM 2129 O O . ILE A 1 275 ? -9.460 -4.141 -3.327 1.00 98.50 275 ILE A O 1
ATOM 2133 N N . ALA A 1 276 ? -8.031 -5.109 -4.748 1.00 98.69 276 ALA A N 1
ATOM 2134 C CA . ALA A 1 276 ? -7.120 -3.966 -4.775 1.00 98.69 276 ALA A CA 1
ATOM 2135 C C . ALA A 1 276 ? -7.790 -2.702 -5.343 1.00 98.69 276 ALA A C 1
ATOM 2137 O O . ALA A 1 276 ? -7.564 -1.608 -4.837 1.00 98.69 276 ALA A O 1
ATOM 2138 N N . SER A 1 277 ? -8.652 -2.850 -6.355 1.00 98.75 277 SER A N 1
ATOM 2139 C CA . SER A 1 277 ? -9.417 -1.737 -6.935 1.00 98.75 277 SER A CA 1
ATOM 2140 C C . SER A 1 277 ? -10.410 -1.143 -5.936 1.00 98.75 277 SER A C 1
ATOM 2142 O O . SER A 1 277 ? -10.543 0.079 -5.846 1.00 98.75 277 SER A O 1
ATOM 2144 N N . GLN A 1 278 ? -11.071 -1.997 -5.151 1.00 98.50 278 GLN A N 1
ATOM 2145 C CA . GLN A 1 278 ? -11.936 -1.558 -4.060 1.00 98.50 278 GLN A CA 1
ATOM 2146 C C . GLN A 1 278 ? -11.128 -0.784 -3.014 1.00 98.50 278 GLN A C 1
ATOM 2148 O O . GLN A 1 278 ? -11.480 0.345 -2.702 1.00 98.50 278 GLN A O 1
ATOM 2153 N N . LEU A 1 279 ? -9.982 -1.320 -2.583 1.00 98.62 279 LEU A N 1
ATOM 2154 C CA . LEU A 1 279 ? -9.107 -0.665 -1.607 1.00 98.62 279 LEU A CA 1
ATOM 2155 C C . LEU A 1 279 ? -8.534 0.677 -2.086 1.00 98.62 279 LEU A C 1
ATOM 2157 O O . LEU A 1 279 ? -8.259 1.536 -1.255 1.00 98.62 279 LEU A O 1
ATOM 2161 N N . VAL A 1 280 ? -8.335 0.869 -3.394 1.00 98.75 280 VAL A N 1
ATOM 2162 C CA . VAL A 1 280 ? -8.000 2.179 -3.987 1.00 98.75 280 VAL A C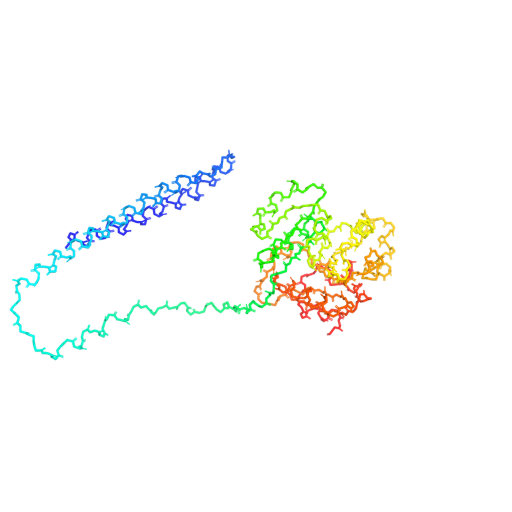A 1
ATOM 2163 C C . VAL A 1 280 ? -9.187 3.141 -3.876 1.00 98.75 280 VAL A C 1
ATOM 2165 O O . VAL A 1 280 ? -9.015 4.291 -3.476 1.00 98.75 280 VAL A O 1
ATOM 2168 N N . THR A 1 281 ? -10.388 2.661 -4.203 1.00 98.50 281 THR A N 1
ATOM 2169 C CA . THR A 1 281 ? -11.626 3.454 -4.148 1.00 98.50 281 THR A CA 1
ATOM 2170 C C . THR A 1 281 ? -11.946 3.892 -2.719 1.00 98.50 281 THR A C 1
ATOM 2172 O O . THR A 1 281 ? -12.290 5.050 -2.490 1.00 98.50 281 THR A O 1
ATOM 2175 N N . ASP A 1 282 ? -11.773 2.987 -1.754 1.00 97.94 282 ASP A N 1
ATOM 2176 C CA . ASP A 1 282 ? -12.075 3.202 -0.336 1.00 97.94 282 ASP A CA 1
ATOM 2177 C C . ASP A 1 282 ? -11.241 4.328 0.287 1.00 97.94 282 ASP A C 1
ATOM 2179 O O . ASP A 1 282 ? -11.680 4.948 1.249 1.00 97.94 282 ASP A O 1
ATOM 2183 N N . ILE A 1 283 ? -10.069 4.636 -0.282 1.00 97.38 283 ILE A N 1
ATOM 2184 C CA . ILE A 1 283 ? -9.205 5.732 0.177 1.00 97.38 283 ILE A CA 1
ATOM 2185 C C . ILE A 1 283 ? -9.278 6.982 -0.711 1.00 97.38 283 ILE A C 1
ATOM 2187 O O . ILE A 1 283 ? -8.430 7.866 -0.599 1.00 97.38 283 ILE A O 1
ATOM 2191 N N . GLY A 1 284 ? -10.286 7.066 -1.585 1.00 97.31 284 GLY A N 1
ATOM 2192 C CA . GLY A 1 284 ? -10.607 8.282 -2.330 1.00 97.31 284 GLY A CA 1
ATOM 2193 C C . GLY A 1 284 ? -9.822 8.479 -3.626 1.00 97.31 284 GLY A C 1
ATOM 2194 O O . GLY A 1 284 ? -9.611 9.623 -4.026 1.00 97.31 284 GLY A O 1
ATOM 2195 N N . PHE A 1 285 ? -9.404 7.389 -4.273 1.00 98.56 285 PHE A N 1
ATOM 2196 C CA . PHE A 1 285 ? -8.699 7.382 -5.561 1.00 98.56 285 PHE A CA 1
ATOM 2197 C C . PHE A 1 285 ? -9.455 6.548 -6.609 1.00 98.56 285 PHE A C 1
ATOM 2199 O O . PHE A 1 285 ? -10.337 5.766 -6.262 1.00 98.56 285 PHE A O 1
ATOM 2206 N N . ASP A 1 286 ? -9.120 6.691 -7.895 1.00 98.50 286 ASP A N 1
ATOM 2207 C CA . ASP A 1 286 ? -9.777 5.942 -8.980 1.00 98.50 286 ASP A CA 1
ATOM 2208 C C . ASP A 1 286 ? -8.872 4.805 -9.505 1.00 98.50 286 ASP A C 1
ATOM 2210 O O . ASP A 1 286 ? -7.760 5.060 -9.985 1.00 98.50 286 ASP A O 1
ATOM 2214 N N . PRO A 1 287 ? -9.291 3.530 -9.401 1.00 98.69 287 PRO A N 1
ATOM 2215 C CA . PRO A 1 287 ? -8.498 2.401 -9.869 1.00 98.69 287 PRO A CA 1
ATOM 2216 C C . PRO A 1 287 ? -8.461 2.296 -11.403 1.00 98.69 287 PRO A C 1
ATOM 2218 O O . PRO A 1 287 ? -9.476 2.142 -12.090 1.00 98.69 287 PRO A O 1
ATOM 2221 N N . VAL A 1 288 ? -7.251 2.244 -11.961 1.00 98.81 288 VAL A N 1
ATOM 2222 C CA . VAL A 1 288 ? -7.016 2.018 -13.393 1.00 98.81 288 VAL A CA 1
ATOM 2223 C C . VAL A 1 288 ? -6.363 0.656 -13.601 1.00 98.81 288 VAL A C 1
ATOM 2225 O O . VAL A 1 288 ? -5.150 0.503 -13.498 1.00 98.81 288 VAL A O 1
ATOM 2228 N N . VAL A 1 289 ? -7.175 -0.356 -13.912 1.00 98.75 289 VAL A N 1
ATOM 2229 C CA . VAL A 1 289 ? -6.678 -1.703 -14.232 1.00 98.75 289 VAL A CA 1
ATOM 2230 C C . VAL A 1 289 ? -5.957 -1.689 -15.581 1.00 98.75 289 VAL A C 1
ATOM 2232 O O . VAL A 1 289 ? -6.568 -1.442 -16.620 1.00 98.75 289 VAL A O 1
ATOM 2235 N N . VAL A 1 290 ? -4.656 -1.968 -15.549 1.00 98.31 290 VAL A N 1
ATOM 2236 C CA . VAL A 1 290 ? -3.747 -1.969 -16.703 1.00 98.31 290 VAL A CA 1
ATOM 2237 C C . VAL A 1 290 ? -3.693 -3.349 -17.361 1.00 98.31 290 VAL A C 1
ATOM 2239 O O . VAL A 1 290 ? -3.597 -3.450 -18.579 1.00 98.31 290 VAL A O 1
ATOM 2242 N N . GLY A 1 291 ? -3.786 -4.433 -16.589 1.00 98.12 291 GLY A N 1
ATOM 2243 C CA . GLY A 1 291 ? -3.727 -5.803 -17.105 1.00 98.12 291 GLY A CA 1
ATOM 2244 C C . GLY A 1 291 ? -2.982 -6.747 -16.166 1.00 98.12 291 GLY A C 1
ATOM 2245 O O . GLY A 1 291 ? -3.055 -6.581 -14.951 1.00 98.12 291 GLY A O 1
ATOM 2246 N N . GLY A 1 292 ? -2.280 -7.730 -16.735 1.00 98.44 292 GLY A N 1
ATOM 2247 C CA . GLY A 1 292 ? -1.476 -8.702 -15.990 1.00 98.44 292 GLY A CA 1
ATOM 2248 C C . GLY A 1 292 ? -0.182 -8.120 -15.416 1.00 98.44 292 GLY A C 1
ATOM 2249 O O . GLY A 1 292 ? 0.205 -6.985 -15.715 1.00 98.44 292 GLY A O 1
ATOM 2250 N N . LEU A 1 293 ? 0.508 -8.905 -14.584 1.00 98.56 293 LEU A N 1
ATOM 2251 C CA . LEU A 1 293 ? 1.764 -8.501 -13.930 1.00 98.56 293 LEU A CA 1
ATOM 2252 C C . LEU A 1 293 ? 2.887 -8.171 -14.928 1.00 98.56 293 LEU A C 1
ATOM 2254 O O . LEU A 1 293 ? 3.775 -7.374 -14.617 1.00 98.56 293 LEU A O 1
ATOM 2258 N N . ASP A 1 294 ? 2.832 -8.725 -16.137 1.00 98.25 294 ASP A N 1
ATOM 2259 C CA . ASP A 1 294 ? 3.742 -8.434 -17.249 1.00 98.25 294 ASP A CA 1
ATOM 2260 C C . ASP A 1 294 ? 3.667 -6.974 -17.734 1.00 98.25 294 ASP A C 1
ATOM 2262 O O . ASP A 1 294 ? 4.666 -6.417 -18.208 1.00 98.25 294 ASP A O 1
ATOM 2266 N N . ARG A 1 295 ? 2.508 -6.330 -17.548 1.00 98.06 295 ARG A N 1
ATOM 2267 C CA . ARG A 1 295 ? 2.277 -4.911 -17.854 1.00 98.06 295 ARG A CA 1
ATOM 2268 C C . ARG A 1 295 ? 2.601 -3.966 -16.701 1.00 98.06 295 ARG A C 1
ATOM 2270 O O . ARG A 1 295 ? 2.637 -2.758 -16.912 1.00 98.06 295 ARG A O 1
ATOM 2277 N N . ALA A 1 296 ? 2.902 -4.472 -15.500 1.00 97.94 296 ALA A N 1
ATOM 2278 C CA . ALA A 1 296 ? 3.187 -3.620 -14.339 1.00 97.94 296 ALA A CA 1
ATOM 2279 C C . ALA A 1 296 ? 4.349 -2.635 -14.576 1.00 97.94 296 ALA A C 1
ATOM 2281 O O . ALA A 1 296 ? 4.360 -1.527 -14.044 1.00 97.94 296 ALA A O 1
ATOM 2282 N N . LYS A 1 297 ? 5.297 -3.010 -15.444 1.00 97.62 297 LYS A N 1
ATOM 2283 C CA . LYS A 1 297 ? 6.424 -2.156 -15.841 1.00 97.62 297 LYS A CA 1
ATOM 2284 C C . LYS A 1 297 ? 6.024 -0.840 -16.509 1.00 97.62 297 LYS A C 1
ATOM 2286 O O . LYS A 1 297 ? 6.820 0.092 -16.537 1.00 97.62 297 LYS A O 1
ATOM 2291 N N . GLU A 1 298 ? 4.812 -0.750 -17.053 1.00 98.12 298 GLU A N 1
ATOM 2292 C CA . GLU A 1 298 ? 4.310 0.455 -17.724 1.00 98.12 298 GLU A CA 1
ATOM 2293 C C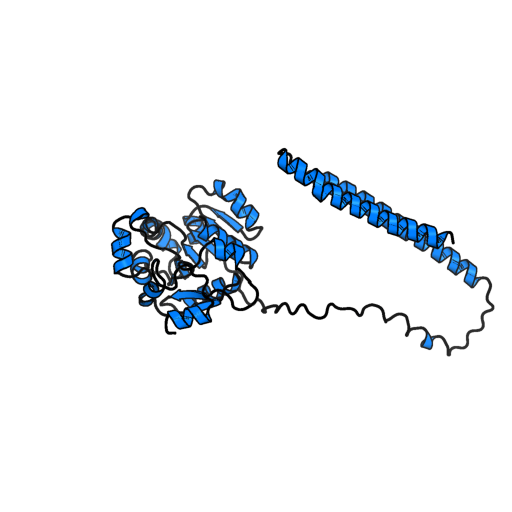 . GLU A 1 298 ? 4.064 1.615 -16.749 1.00 98.12 298 GLU A C 1
ATOM 2295 O O . GLU A 1 298 ? 4.024 2.767 -17.171 1.00 98.12 298 GLU A O 1
ATOM 2300 N N . PHE A 1 299 ? 3.973 1.327 -15.447 1.00 98.12 299 PHE A N 1
ATOM 2301 C CA . PHE A 1 299 ? 3.843 2.326 -14.387 1.00 98.12 299 PHE A CA 1
ATOM 2302 C C . PHE A 1 299 ? 4.948 2.222 -13.322 1.00 98.12 299 PHE A C 1
ATOM 2304 O O . PHE A 1 299 ? 4.797 2.695 -12.192 1.00 98.12 299 PHE A O 1
ATOM 2311 N N . ASP A 1 300 ? 6.089 1.623 -13.673 1.00 97.19 300 ASP A N 1
ATOM 2312 C CA . ASP A 1 300 ? 7.266 1.583 -12.805 1.00 97.19 300 ASP A CA 1
ATOM 2313 C C . ASP A 1 300 ? 7.938 2.952 -12.662 1.00 97.19 300 ASP A C 1
ATOM 2315 O O . ASP A 1 300 ? 7.738 3.882 -13.452 1.00 97.19 300 ASP A O 1
ATOM 2319 N N . ARG A 1 301 ? 8.789 3.079 -11.638 1.00 95.50 301 ARG A N 1
ATOM 2320 C CA . ARG A 1 301 ? 9.615 4.269 -11.429 1.00 95.50 301 ARG A CA 1
ATOM 2321 C C . ARG A 1 301 ? 10.388 4.640 -12.699 1.00 95.50 301 ARG A C 1
ATOM 2323 O O . ARG A 1 301 ? 11.197 3.862 -13.190 1.00 95.50 301 ARG A O 1
ATOM 2330 N N . GLY A 1 302 ? 10.209 5.883 -13.146 1.00 93.69 302 GLY A N 1
ATOM 2331 C CA . GLY A 1 302 ? 10.871 6.438 -14.333 1.00 93.69 302 GLY A CA 1
ATOM 2332 C C . GLY A 1 302 ? 9.996 6.468 -15.588 1.00 93.69 302 GLY A C 1
ATOM 2333 O O . GLY A 1 302 ? 10.393 7.083 -16.574 1.00 93.69 302 GLY A O 1
ATOM 2334 N N . THR A 1 303 ? 8.809 5.863 -15.544 1.00 96.62 303 THR A N 1
ATOM 2335 C CA . THR A 1 303 ? 7.794 5.982 -16.601 1.00 96.62 303 THR A CA 1
ATOM 2336 C C . THR A 1 303 ? 7.106 7.350 -16.579 1.00 96.62 303 THR A C 1
ATOM 2338 O O . THR A 1 303 ? 7.227 8.119 -15.620 1.00 96.62 303 THR A O 1
ATOM 2341 N N . GLU A 1 304 ? 6.365 7.664 -17.644 1.00 94.88 304 GLU A N 1
ATOM 2342 C CA . GLU A 1 304 ? 5.658 8.943 -17.783 1.00 94.88 304 GLU A CA 1
ATOM 2343 C C . GLU A 1 304 ? 4.486 9.114 -16.809 1.00 94.88 304 GLU A C 1
ATOM 2345 O O . GLU A 1 304 ? 4.080 10.244 -16.556 1.00 94.88 304 GLU A O 1
ATOM 2350 N N . VAL A 1 305 ? 3.991 8.019 -16.223 1.00 96.62 305 VAL A N 1
ATOM 2351 C CA . VAL A 1 305 ? 2.842 8.010 -15.303 1.00 96.62 305 VAL A CA 1
ATOM 2352 C C . VAL A 1 305 ? 3.237 7.950 -13.824 1.00 96.62 305 VAL A C 1
ATOM 2354 O O . VAL A 1 305 ? 2.392 8.118 -12.949 1.00 96.62 305 VAL A O 1
ATOM 2357 N N . TYR A 1 306 ? 4.517 7.723 -13.518 1.00 96.94 306 TYR A N 1
ATOM 2358 C CA . TYR A 1 306 ? 4.996 7.557 -12.147 1.00 96.94 306 TYR A CA 1
ATOM 2359 C C . TYR A 1 306 ? 4.988 8.880 -11.360 1.00 96.94 306 TYR A C 1
ATOM 2361 O O . TYR A 1 306 ? 5.770 9.786 -11.666 1.00 96.94 306 TYR A O 1
ATOM 2369 N N . VAL A 1 307 ? 4.164 8.951 -10.304 1.00 94.81 307 VAL A N 1
ATOM 2370 C CA . VAL A 1 307 ? 4.078 10.064 -9.333 1.00 94.81 307 VAL A CA 1
ATOM 2371 C C . VAL A 1 307 ? 3.875 11.411 -10.035 1.00 94.81 307 VAL A C 1
ATOM 2373 O O . VAL A 1 307 ? 4.684 12.337 -9.937 1.00 94.81 307 VAL A O 1
ATOM 2376 N N . LYS A 1 308 ? 2.810 11.476 -10.836 1.00 94.81 308 LYS A N 1
ATOM 2377 C CA . LYS A 1 308 ? 2.423 12.655 -11.624 1.00 94.81 308 LYS A CA 1
ATOM 2378 C C . LYS A 1 308 ? 1.071 13.248 -11.233 1.00 94.81 308 LYS A C 1
ATOM 2380 O O . LYS A 1 308 ? 0.697 14.260 -11.815 1.00 94.81 308 LYS A O 1
ATOM 2385 N N . GLY A 1 309 ? 0.334 12.613 -10.323 1.00 94.12 309 GLY A N 1
ATOM 2386 C CA . GLY A 1 309 ? -1.017 13.034 -9.954 1.00 94.12 309 GLY A CA 1
ATOM 2387 C C . GLY A 1 309 ? -2.026 13.041 -11.108 1.00 94.12 309 GLY A C 1
ATOM 2388 O O . GLY A 1 309 ? -2.986 13.809 -11.061 1.00 94.12 309 GLY A O 1
ATOM 2389 N N . LEU A 1 310 ? -1.811 12.224 -12.151 1.00 97.50 310 LEU A N 1
ATOM 2390 C CA . LEU A 1 310 ? -2.729 12.131 -13.292 1.00 97.50 310 LEU A CA 1
ATOM 2391 C C . LEU A 1 310 ? -4.107 11.661 -12.824 1.00 97.50 310 LEU A C 1
ATOM 2393 O O . LEU A 1 310 ? -4.215 10.726 -12.029 1.00 97.50 310 LEU A O 1
ATOM 2397 N N . THR A 1 311 ? -5.164 12.261 -13.363 1.00 98.19 311 THR A N 1
ATOM 2398 C CA . THR A 1 311 ? -6.525 11.722 -13.237 1.00 98.19 311 THR A CA 1
ATOM 2399 C C . THR A 1 311 ? -6.613 10.324 -13.854 1.00 98.19 311 THR A C 1
ATOM 2401 O O . THR A 1 311 ? -5.794 9.951 -14.698 1.00 98.19 311 THR A O 1
ATOM 2404 N N . ALA A 1 312 ? -7.638 9.542 -13.510 1.00 97.62 312 ALA A N 1
ATOM 2405 C CA . ALA A 1 312 ? -7.844 8.245 -14.160 1.00 97.62 312 ALA A CA 1
ATOM 2406 C C . ALA A 1 312 ? -8.004 8.344 -15.689 1.00 97.62 312 ALA A C 1
ATOM 2408 O O . ALA A 1 312 ? -7.529 7.466 -16.411 1.00 97.62 312 ALA A O 1
ATOM 2409 N N . ALA A 1 313 ? -8.626 9.410 -16.201 1.00 97.94 313 ALA A N 1
ATOM 2410 C CA . ALA A 1 313 ? -8.776 9.632 -17.641 1.00 97.94 313 ALA A CA 1
ATOM 2411 C C . ALA A 1 313 ? -7.427 9.913 -18.330 1.00 97.94 313 ALA A C 1
ATOM 2413 O O . ALA A 1 313 ? -7.112 9.323 -19.370 1.00 97.94 313 ALA A O 1
ATOM 2414 N N . GLU A 1 314 ? -6.601 10.773 -17.730 1.00 98.25 314 GLU A N 1
ATOM 2415 C CA . GLU A 1 314 ? -5.248 11.064 -18.216 1.00 98.25 314 GLU A CA 1
ATOM 2416 C C . GLU A 1 314 ? -4.349 9.827 -18.128 1.00 98.25 314 GLU A C 1
ATOM 2418 O O . GLU A 1 314 ? -3.624 9.523 -19.075 1.00 98.25 314 GLU A O 1
ATOM 2423 N N . LEU A 1 315 ? -4.449 9.067 -17.033 1.00 98.25 315 LEU A N 1
ATOM 2424 C CA . LEU A 1 315 ? -3.689 7.839 -16.827 1.00 98.25 315 LEU A CA 1
ATOM 2425 C C . LEU A 1 315 ? -4.038 6.770 -17.873 1.00 98.25 315 LEU A C 1
ATOM 2427 O O . LEU A 1 315 ? -3.133 6.167 -18.447 1.00 98.25 315 LEU A O 1
ATOM 2431 N N . ARG A 1 316 ? -5.329 6.566 -18.179 1.00 98.38 316 ARG A N 1
ATOM 2432 C CA . ARG A 1 316 ? -5.763 5.661 -19.264 1.00 98.38 316 ARG A CA 1
ATOM 2433 C C . ARG A 1 316 ? -5.211 6.098 -20.616 1.00 98.38 316 ARG A C 1
ATOM 2435 O O . ARG A 1 316 ? -4.710 5.265 -21.364 1.00 98.38 316 ARG A O 1
ATOM 2442 N N . THR A 1 317 ? -5.236 7.401 -20.894 1.00 98.06 317 THR A N 1
ATOM 2443 C CA . THR A 1 317 ? -4.684 7.961 -22.136 1.00 98.06 317 THR A CA 1
ATOM 2444 C C . THR A 1 317 ? -3.182 7.691 -22.250 1.00 98.06 317 THR A C 1
ATOM 2446 O O . THR A 1 317 ? -2.727 7.200 -23.283 1.00 98.06 317 THR A O 1
ATOM 2449 N N . ALA A 1 318 ? -2.417 7.955 -21.186 1.00 97.44 318 ALA A N 1
ATOM 2450 C CA . ALA A 1 318 ? -0.974 7.717 -21.152 1.00 97.44 318 ALA A CA 1
ATOM 2451 C C . ALA A 1 318 ? -0.628 6.224 -21.320 1.00 97.44 318 ALA A C 1
ATOM 2453 O O . ALA A 1 318 ? 0.272 5.871 -22.077 1.00 97.44 318 ALA A O 1
ATOM 2454 N N . LEU A 1 319 ? -1.407 5.334 -20.694 1.00 96.69 319 LEU A N 1
ATOM 2455 C CA . LEU A 1 319 ? -1.225 3.879 -20.774 1.00 96.69 319 LEU A CA 1
ATOM 2456 C C . LEU A 1 319 ? -1.873 3.222 -22.006 1.00 96.69 319 LEU A C 1
ATOM 2458 O O . LEU A 1 319 ? -1.789 2.002 -22.164 1.00 96.69 319 LEU A O 1
ATOM 2462 N N . LYS A 1 320 ? -2.499 4.014 -22.890 1.00 96.44 320 LYS A N 1
ATOM 2463 C CA . LYS A 1 320 ? -3.181 3.550 -24.112 1.00 96.44 320 LYS A CA 1
ATOM 2464 C C . LYS A 1 320 ? -4.241 2.475 -23.827 1.00 96.44 320 LYS A C 1
ATOM 2466 O O . LYS A 1 320 ? -4.285 1.449 -24.510 1.00 96.44 320 LYS A O 1
ATOM 2471 N N . LEU A 1 321 ? -5.049 2.712 -22.793 1.00 94.56 321 LEU A N 1
ATOM 2472 C CA . LEU A 1 321 ? -6.161 1.860 -22.357 1.00 94.56 321 LEU A CA 1
ATOM 2473 C C . LEU A 1 321 ? -7.504 2.309 -22.940 1.00 94.56 321 LEU A C 1
ATOM 2475 O O . LEU A 1 321 ? -7.663 3.520 -23.212 1.00 94.56 321 LEU A O 1
#